Protein AF-A0A367ISA5-F1 (afdb_monomer_lite)

Structure (mmCIF, N/CA/C/O backbone):
data_AF-A0A367ISA5-F1
#
_entry.id   AF-A0A367ISA5-F1
#
loop_
_atom_site.group_PDB
_atom_site.id
_atom_site.type_symbol
_atom_site.label_atom_id
_atom_site.label_alt_id
_atom_site.label_comp_id
_atom_site.label_asym_id
_atom_site.label_entity_id
_atom_site.label_seq_id
_atom_site.pdbx_PDB_ins_code
_atom_site.Cartn_x
_atom_site.Cartn_y
_atom_site.Cartn_z
_atom_site.occupancy
_atom_site.B_iso_or_equiv
_atom_site.auth_seq_id
_atom_site.auth_comp_id
_atom_site.auth_asym_id
_atom_site.auth_atom_id
_atom_site.pdbx_PDB_model_num
ATOM 1 N N . LEU A 1 1 ? -67.725 -18.180 -35.189 1.00 42.34 1 LEU A N 1
ATOM 2 C CA . LEU A 1 1 ? -67.189 -19.073 -34.150 1.00 42.34 1 LEU A CA 1
ATOM 3 C C . LEU A 1 1 ? -65.775 -18.582 -33.888 1.00 42.34 1 LEU A C 1
ATOM 5 O O . LEU A 1 1 ? -64.888 -18.914 -34.661 1.00 42.34 1 LEU A O 1
ATOM 9 N N . GLU A 1 2 ? -65.659 -17.454 -33.183 1.00 36.91 2 GLU A N 1
ATOM 10 C CA . GLU A 1 2 ? -65.575 -17.394 -31.702 1.00 36.91 2 GLU A CA 1
ATOM 11 C C . GLU A 1 2 ? -64.157 -17.846 -31.299 1.00 36.91 2 GLU A C 1
ATOM 13 O O . GLU A 1 2 ? -63.742 -18.933 -31.672 1.00 36.91 2 GLU A O 1
ATOM 18 N N . ASP A 1 3 ? -63.282 -17.026 -30.717 1.00 37.19 3 ASP A N 1
ATOM 19 C CA . ASP A 1 3 ? -63.522 -16.019 -29.686 1.00 37.19 3 ASP A CA 1
ATOM 20 C C . ASP A 1 3 ? -62.533 -14.843 -29.738 1.00 37.19 3 ASP A C 1
ATOM 22 O O . ASP A 1 3 ? -61.348 -14.989 -30.042 1.00 37.19 3 ASP A O 1
ATOM 26 N N . ALA A 1 4 ? -63.051 -13.670 -29.375 1.00 45.16 4 ALA A N 1
ATOM 27 C CA . ALA A 1 4 ? -62.294 -12.511 -28.913 1.00 45.16 4 ALA A CA 1
ATOM 28 C C . ALA A 1 4 ? -62.538 -12.335 -27.386 1.00 45.16 4 ALA A C 1
ATOM 30 O O . ALA A 1 4 ? -63.198 -13.161 -26.765 1.00 45.16 4 ALA A O 1
ATOM 31 N N . PRO A 1 5 ? -62.010 -11.276 -26.758 1.00 48.69 5 PRO A N 1
ATOM 32 C CA . PRO A 1 5 ? -60.935 -11.284 -25.768 1.00 48.69 5 PRO A CA 1
ATOM 33 C C . PRO A 1 5 ? -61.426 -11.279 -24.305 1.00 48.69 5 PRO A C 1
ATOM 35 O O . PRO A 1 5 ? -62.507 -10.773 -24.015 1.00 48.69 5 PRO A O 1
ATOM 38 N N . ILE A 1 6 ? -60.597 -11.726 -23.348 1.00 41.03 6 ILE A N 1
ATOM 39 C CA . ILE A 1 6 ? -60.837 -11.478 -21.911 1.00 41.03 6 ILE A CA 1
ATOM 40 C C . ILE A 1 6 ? -59.537 -11.019 -21.215 1.00 41.03 6 ILE A C 1
ATOM 42 O O . ILE A 1 6 ? -58.508 -11.686 -21.350 1.00 41.03 6 ILE A O 1
ATOM 46 N N . PRO A 1 7 ? -59.568 -9.879 -20.491 1.00 46.41 7 PRO A N 1
ATOM 47 C CA . PRO A 1 7 ? -58.423 -9.263 -19.828 1.00 46.41 7 PRO A CA 1
ATOM 48 C C . PRO A 1 7 ? -58.208 -9.848 -18.425 1.00 46.41 7 PRO A C 1
ATOM 50 O O . PRO A 1 7 ? -59.160 -10.209 -17.736 1.00 46.41 7 PRO A O 1
ATOM 53 N N . VAL A 1 8 ? -56.955 -9.894 -17.972 1.00 44.34 8 VAL A N 1
ATOM 54 C CA . VAL A 1 8 ? -56.607 -10.218 -16.578 1.00 44.34 8 VAL A CA 1
ATOM 55 C C . VAL A 1 8 ? -56.228 -8.946 -15.808 1.00 44.34 8 VAL A C 1
ATOM 57 O O . VAL A 1 8 ? -55.668 -8.026 -16.403 1.00 44.34 8 VAL A O 1
ATOM 60 N N . PRO A 1 9 ? -56.582 -8.852 -14.513 1.00 44.03 9 PRO A N 1
ATOM 61 C CA . PRO A 1 9 ? -56.903 -7.583 -13.870 1.00 44.03 9 PRO A CA 1
ATOM 62 C C . PRO A 1 9 ? -55.696 -6.874 -13.246 1.00 44.03 9 PRO A C 1
ATOM 64 O O . PRO A 1 9 ? -54.820 -7.489 -12.634 1.00 44.03 9 PRO A O 1
ATOM 67 N N . GLU A 1 10 ? -55.726 -5.543 -13.325 1.00 42.44 10 GLU A N 1
ATOM 68 C CA . GLU A 1 10 ? -54.926 -4.634 -12.509 1.00 42.44 10 GLU A CA 1
ATOM 69 C C . GLU A 1 10 ? -55.199 -4.897 -11.024 1.00 42.44 10 GLU A C 1
ATOM 71 O O . GLU A 1 10 ? -56.277 -4.616 -10.500 1.00 42.44 10 GLU A O 1
ATOM 76 N N . THR A 1 11 ? -54.207 -5.441 -10.322 1.00 37.88 11 THR A N 1
ATOM 77 C CA . THR A 1 11 ? -54.257 -5.521 -8.862 1.00 37.88 11 THR A CA 1
ATOM 78 C C . THR A 1 11 ? -53.706 -4.218 -8.300 1.00 37.88 11 THR A C 1
ATOM 80 O O . THR A 1 11 ? -52.502 -4.038 -8.126 1.00 37.88 11 THR A O 1
ATOM 83 N N . ILE A 1 12 ? -54.627 -3.292 -8.048 1.00 40.94 12 ILE A N 1
ATOM 84 C CA . ILE A 1 12 ? -54.420 -2.075 -7.269 1.00 40.94 12 ILE A CA 1
ATOM 85 C C . ILE A 1 12 ? -54.036 -2.500 -5.846 1.00 40.94 12 ILE A C 1
ATOM 87 O O . ILE A 1 12 ? -54.882 -2.935 -5.065 1.00 40.94 12 ILE A O 1
ATOM 91 N N . LEU A 1 13 ? -52.757 -2.376 -5.488 1.00 34.59 13 LEU A N 1
ATOM 92 C CA . LEU A 1 13 ? -52.350 -2.406 -4.086 1.00 34.59 13 LEU A CA 1
ATOM 93 C C . LEU A 1 13 ? -52.713 -1.060 -3.457 1.00 34.59 13 LEU A C 1
ATOM 95 O O . LEU A 1 13 ? -51.992 -0.070 -3.560 1.00 34.59 13 LEU A O 1
ATOM 99 N N . ILE A 1 14 ? -53.884 -1.049 -2.828 1.00 38.38 14 ILE A N 1
ATOM 100 C CA . ILE A 1 14 ? -54.377 0.014 -1.959 1.00 38.38 14 ILE A CA 1
ATOM 101 C C . ILE A 1 14 ? -53.396 0.143 -0.783 1.00 38.38 14 ILE A C 1
ATOM 103 O O . ILE A 1 14 ? -53.315 -0.744 0.067 1.00 38.38 14 ILE A O 1
ATOM 107 N N . LEU A 1 15 ? -52.640 1.244 -0.732 1.00 39.88 15 LEU A N 1
ATOM 108 C CA . LEU A 1 15 ? -51.929 1.651 0.481 1.00 39.88 15 LEU A CA 1
ATOM 109 C C . LEU A 1 15 ? -52.962 1.932 1.587 1.00 39.88 15 LEU A C 1
ATOM 111 O O . LEU A 1 15 ? -53.867 2.739 1.361 1.00 39.88 15 LEU A O 1
ATOM 115 N N . PRO A 1 16 ? -52.826 1.365 2.797 1.00 40.00 16 PRO A N 1
ATOM 116 C CA . PRO A 1 16 ? -53.607 1.826 3.930 1.00 40.00 16 PRO A CA 1
ATOM 117 C C . PRO A 1 16 ? -53.083 3.197 4.375 1.00 40.00 16 PRO A C 1
ATOM 119 O O . PRO A 1 16 ? -51.945 3.347 4.821 1.00 40.00 16 PRO A O 1
ATOM 122 N N . THR A 1 17 ? -53.933 4.211 4.244 1.00 49.97 17 THR A N 1
ATOM 123 C CA . THR A 1 17 ? -53.774 5.525 4.874 1.00 49.97 17 THR A CA 1
ATOM 124 C C . THR A 1 17 ? -53.686 5.371 6.398 1.00 49.97 17 THR A C 1
ATOM 126 O O . THR A 1 17 ? -54.548 4.701 6.973 1.00 49.97 17 THR A O 1
ATOM 129 N N . PRO A 1 18 ? -52.712 5.989 7.088 1.00 45.97 18 PRO A N 1
ATOM 130 C CA . PRO A 1 18 ? -52.682 5.976 8.544 1.00 45.97 18 PRO A CA 1
ATOM 131 C C . PRO A 1 18 ? -53.779 6.890 9.121 1.00 45.97 18 PRO A C 1
ATOM 133 O O . PRO A 1 18 ? -54.028 7.969 8.575 1.00 45.97 18 PRO A O 1
ATOM 136 N N . PRO A 1 19 ? -54.435 6.491 10.226 1.00 42.31 19 PRO A N 1
ATOM 137 C CA . PRO A 1 19 ? -55.486 7.286 10.840 1.00 42.31 19 PRO A CA 1
ATOM 138 C C . PRO A 1 19 ? -54.912 8.550 11.486 1.00 42.31 19 PRO A C 1
ATOM 140 O O . PRO A 1 19 ? -53.980 8.512 12.289 1.00 42.31 19 PRO A O 1
ATOM 143 N N . SER A 1 20 ? -55.529 9.679 11.157 1.00 45.53 20 SER A N 1
ATOM 144 C CA . SER A 1 20 ? -55.471 10.905 11.940 1.00 45.53 20 SER A CA 1
ATOM 145 C C . SER A 1 20 ? -56.207 10.706 13.265 1.00 45.53 20 SER A C 1
ATOM 147 O O . SER A 1 20 ? -57.401 10.416 13.238 1.00 45.53 20 SER A O 1
ATOM 149 N N . LEU A 1 21 ? -55.542 10.942 14.398 1.00 37.97 21 LEU A N 1
ATOM 150 C CA . LEU A 1 21 ? -56.175 11.566 15.563 1.00 37.97 21 LEU A CA 1
ATOM 151 C C . LEU A 1 21 ? -55.119 12.115 16.540 1.00 37.97 21 LEU A C 1
ATOM 153 O O . LEU A 1 21 ? -54.305 11.386 17.102 1.00 37.97 21 LEU A O 1
ATOM 157 N N . SER A 1 22 ? -55.175 13.430 16.739 1.00 39.38 22 SER A N 1
ATOM 158 C CA . SER A 1 22 ? -54.765 14.174 17.938 1.00 39.38 22 SER A CA 1
ATOM 159 C C . SER A 1 22 ? -55.309 13.462 19.198 1.00 39.38 22 SER A C 1
ATOM 161 O O . SER A 1 22 ? -56.390 12.890 19.146 1.00 39.38 22 SER A O 1
ATOM 163 N N . THR A 1 23 ? -54.703 13.449 20.390 1.00 36.94 23 THR A N 1
ATOM 164 C CA . THR A 1 23 ? -54.209 14.570 21.207 1.00 36.94 23 THR A CA 1
ATOM 165 C C . THR A 1 23 ? -53.617 13.989 22.512 1.00 36.94 23 THR A C 1
ATOM 167 O O . THR A 1 23 ? -54.192 13.034 23.016 1.00 36.94 23 THR A O 1
ATOM 170 N N . MET A 1 24 ? -52.585 14.647 23.084 1.00 41.03 24 MET A N 1
ATOM 171 C CA . MET A 1 24 ? -52.165 14.662 24.516 1.00 41.03 24 MET A CA 1
ATOM 172 C C . MET A 1 24 ? -51.756 13.302 25.132 1.00 41.03 24 MET A C 1
ATOM 174 O O . MET A 1 24 ? -52.478 12.330 25.050 1.00 41.03 24 MET A O 1
ATOM 178 N N . THR A 1 25 ? -50.628 13.056 25.795 1.00 40.06 25 THR A N 1
ATOM 179 C CA . THR A 1 25 ? -49.755 13.777 26.741 1.00 40.06 25 THR A CA 1
ATOM 180 C C . THR A 1 25 ? -48.666 12.734 27.051 1.00 40.06 25 THR A C 1
ATOM 182 O O . THR A 1 25 ? -48.982 11.574 27.275 1.00 40.06 25 THR A O 1
ATOM 185 N N . CYS A 1 26 ? -47.370 12.993 26.949 1.00 29.91 26 CYS A N 1
ATOM 186 C CA . CYS A 1 26 ? -46.577 13.552 28.033 1.00 29.91 26 CYS A CA 1
ATOM 187 C C . CYS A 1 26 ? -45.181 13.817 27.474 1.00 29.91 26 CYS A C 1
ATOM 189 O O . CYS A 1 26 ? -44.488 12.922 26.995 1.00 29.91 26 CYS A O 1
ATOM 191 N N . ARG A 1 27 ? -44.767 15.074 27.559 1.00 44.91 27 ARG A N 1
ATOM 192 C CA . ARG A 1 27 ? -43.405 15.525 27.310 1.00 44.91 27 ARG A CA 1
ATOM 193 C C . ARG A 1 27 ? -42.580 15.116 28.536 1.00 44.91 27 ARG A C 1
ATOM 195 O O . ARG A 1 27 ? -42.885 15.639 29.609 1.00 44.91 27 ARG A O 1
ATOM 202 N N . PRO A 1 28 ? -41.538 14.268 28.455 1.00 46.06 28 PRO A N 1
ATOM 203 C CA . PRO A 1 28 ? -40.584 14.180 29.548 1.00 46.06 28 PRO A CA 1
ATOM 204 C C . PRO A 1 28 ? -39.720 15.446 29.505 1.00 46.06 28 PRO A C 1
ATOM 206 O O . PRO A 1 28 ? -38.607 15.469 28.990 1.00 46.06 28 PRO A O 1
ATOM 209 N N . SER A 1 29 ? -40.278 16.541 30.022 1.00 44.91 29 SER A N 1
ATOM 210 C CA . SER A 1 29 ? -39.540 17.757 30.358 1.00 44.91 29 SER A CA 1
ATOM 211 C C . SER A 1 29 ? -39.004 17.605 31.776 1.00 44.91 29 SER A C 1
ATOM 213 O O . SER A 1 29 ? -39.451 18.291 32.682 1.00 44.91 29 SER A O 1
ATOM 215 N N . LEU A 1 30 ? -38.057 16.693 31.972 1.00 47.94 30 LEU A N 1
ATOM 216 C CA . LEU A 1 30 ? -37.131 16.755 33.096 1.00 47.94 30 LEU A CA 1
ATOM 217 C C . LEU A 1 30 ? -35.758 16.412 32.542 1.00 47.94 30 LEU A C 1
ATOM 219 O O . LEU A 1 30 ? -35.394 15.259 32.322 1.00 47.94 30 LEU A O 1
ATOM 223 N N . THR A 1 31 ? -35.013 17.477 32.279 1.00 48.12 31 THR A N 1
ATOM 224 C CA . THR A 1 31 ? -33.579 17.497 32.043 1.00 48.12 31 THR A CA 1
ATOM 225 C C . THR A 1 31 ? -32.861 16.908 33.256 1.00 48.12 31 THR A C 1
ATOM 227 O O . THR A 1 31 ? -32.290 17.634 34.068 1.00 48.12 31 THR A O 1
ATOM 230 N N . SER A 1 32 ? -32.874 15.585 33.397 1.00 45.19 32 SER A N 1
ATOM 231 C CA . SER A 1 32 ? -31.943 14.891 34.275 1.00 45.19 32 SER A CA 1
ATOM 232 C C . SER A 1 32 ? -30.606 14.853 33.549 1.00 45.19 32 SER A C 1
ATOM 234 O O . SER A 1 32 ? -30.262 13.894 32.855 1.00 45.19 32 SER A O 1
ATOM 236 N N . LYS A 1 33 ? -29.845 15.947 33.663 1.00 54.03 33 LYS A N 1
ATOM 237 C CA . LYS A 1 33 ? -28.407 15.919 33.398 1.00 54.03 33 LYS A CA 1
ATOM 238 C C . LYS A 1 33 ? -27.777 15.092 34.516 1.00 54.03 33 LYS A C 1
ATOM 240 O O . LYS A 1 33 ? -27.156 15.636 35.422 1.00 54.03 33 LYS A O 1
ATOM 245 N N . ARG A 1 34 ? -27.978 13.771 34.481 1.00 57.12 34 ARG A N 1
ATOM 246 C CA . ARG A 1 34 ? -27.194 12.843 35.286 1.00 57.12 34 ARG A CA 1
ATOM 247 C C . ARG A 1 34 ? -25.763 13.025 34.805 1.00 57.12 34 ARG A C 1
ATOM 249 O O . ARG A 1 34 ? -25.430 12.631 33.687 1.00 57.12 34 ARG A O 1
ATOM 256 N N . SER A 1 35 ? -24.961 13.718 35.603 1.00 65.69 35 SER A N 1
ATOM 257 C CA . SER A 1 35 ? -23.526 13.859 35.405 1.00 65.69 35 SER A CA 1
ATOM 258 C C . SER A 1 35 ? -22.972 12.445 35.288 1.00 65.69 35 SER A C 1
ATOM 260 O O . SER A 1 35 ? -22.927 11.697 36.264 1.00 65.69 35 SER A O 1
ATOM 262 N N . LYS A 1 36 ? -22.661 12.027 34.054 1.00 66.75 36 LYS A N 1
ATOM 263 C CA . LYS A 1 36 ? -21.990 10.750 33.822 1.00 66.75 36 LYS A CA 1
ATOM 264 C C . LYS A 1 36 ? -20.721 10.781 34.666 1.00 66.75 36 LYS A C 1
ATOM 266 O O . LYS A 1 36 ? -20.001 11.780 34.645 1.00 66.75 36 LYS A O 1
ATOM 271 N N . SER A 1 37 ? -20.484 9.722 35.435 1.00 77.69 37 SER A N 1
ATOM 272 C CA . SER A 1 37 ? -19.233 9.588 36.174 1.00 77.69 37 SER A CA 1
ATOM 273 C C . SER A 1 37 ? -18.068 9.712 35.190 1.00 77.69 37 SER A C 1
ATOM 275 O O . SER A 1 37 ? -18.193 9.313 34.030 1.00 77.69 37 SER A O 1
ATOM 277 N N . ALA A 1 38 ? -16.937 10.262 35.639 1.00 76.19 38 ALA A N 1
ATOM 278 C CA . ALA A 1 38 ? -15.743 10.385 34.799 1.00 76.19 38 ALA A CA 1
ATOM 279 C C . ALA A 1 38 ? -15.380 9.039 34.136 1.00 76.19 38 ALA A C 1
ATOM 281 O O . ALA A 1 38 ? -15.084 8.994 32.947 1.00 76.19 38 ALA A O 1
ATOM 282 N N . SER A 1 39 ? -15.561 7.936 34.873 1.00 80.56 39 SER A N 1
ATOM 283 C CA . SER A 1 39 ? -15.443 6.561 34.375 1.00 80.56 39 SER A CA 1
ATOM 284 C C . SER A 1 39 ? -16.364 6.256 33.181 1.00 80.56 39 SER A C 1
ATOM 286 O O . SER A 1 39 ? -15.881 5.763 32.169 1.00 80.56 39 SER A O 1
ATOM 288 N N . ALA A 1 40 ? -17.657 6.602 33.234 1.00 84.44 40 ALA A N 1
ATOM 289 C CA . ALA A 1 40 ? -18.600 6.331 32.143 1.00 84.44 40 ALA A CA 1
ATOM 290 C C . ALA A 1 40 ? -18.342 7.182 30.883 1.00 84.44 40 ALA A C 1
ATOM 292 O O . ALA A 1 40 ? -18.675 6.769 29.771 1.00 84.44 40 ALA A O 1
ATOM 293 N N . ILE A 1 41 ? -17.767 8.379 31.042 1.00 85.06 41 ILE A N 1
ATOM 294 C CA . ILE A 1 41 ? -17.336 9.214 29.910 1.00 85.06 41 ILE A CA 1
ATOM 295 C C . ILE A 1 41 ? -16.127 8.575 29.218 1.00 85.06 41 ILE A C 1
ATOM 297 O O . ILE A 1 41 ? -16.083 8.541 27.988 1.00 85.06 41 ILE A O 1
ATOM 301 N N . GLU A 1 42 ? -15.182 8.045 29.993 1.00 87.75 42 GLU A N 1
ATOM 302 C CA . GLU A 1 42 ? -13.978 7.392 29.477 1.00 87.75 42 GLU A CA 1
ATOM 303 C C . GLU A 1 42 ? -14.315 6.117 28.692 1.00 87.75 42 GLU A C 1
ATOM 305 O O . GLU A 1 42 ? -13.866 5.945 27.559 1.00 87.75 42 GLU A O 1
ATOM 310 N N . THR A 1 43 ? -15.208 5.273 29.223 1.00 90.19 43 THR A N 1
ATOM 311 C CA . THR A 1 43 ? -15.659 4.053 28.529 1.00 90.19 43 THR A CA 1
ATOM 312 C C . THR A 1 43 ? -16.320 4.369 27.184 1.00 90.19 43 THR A C 1
ATOM 314 O O . THR A 1 43 ? -16.012 3.729 26.181 1.00 90.19 43 THR A O 1
ATOM 317 N N . TYR A 1 44 ? -17.169 5.401 27.130 1.00 89.25 44 TYR A N 1
ATOM 318 C CA . TYR A 1 44 ? -17.821 5.836 25.889 1.00 89.25 44 TYR A CA 1
ATOM 319 C C . TYR A 1 44 ? -16.821 6.338 24.836 1.00 89.25 44 TYR A C 1
ATOM 321 O O . TYR A 1 44 ? -16.983 6.070 23.644 1.00 89.25 44 TYR A O 1
ATOM 329 N N . LYS A 1 45 ? -15.770 7.060 25.249 1.00 92.44 45 LYS A N 1
ATOM 330 C CA . LYS A 1 45 ? -14.708 7.495 24.327 1.00 92.44 45 LYS A CA 1
ATOM 331 C C . LYS A 1 45 ? -13.958 6.298 23.739 1.00 92.44 45 LYS A C 1
ATOM 333 O O . LYS A 1 45 ? -13.761 6.263 22.525 1.00 92.44 45 LYS A O 1
ATOM 338 N N . MET A 1 46 ? -13.597 5.326 24.579 1.00 91.94 46 MET A N 1
ATOM 339 C CA . MET A 1 46 ? -12.900 4.104 24.161 1.00 91.94 46 MET A CA 1
ATOM 340 C C . MET A 1 46 ? -13.741 3.271 23.189 1.00 91.94 46 MET A C 1
ATOM 342 O O . MET A 1 46 ? -13.246 2.830 22.153 1.00 91.94 46 MET A O 1
ATOM 346 N N . GLU A 1 47 ? -15.032 3.094 23.475 1.00 93.12 47 GLU A N 1
ATOM 347 C CA . GLU A 1 47 ? -15.948 2.356 22.600 1.00 93.12 47 GLU A CA 1
ATOM 348 C C . GLU A 1 47 ? -16.104 3.038 21.235 1.00 93.12 47 GLU A C 1
ATOM 350 O O . GLU A 1 47 ? -15.975 2.392 20.192 1.00 93.12 47 GLU A O 1
ATOM 355 N N . ARG A 1 48 ? -16.250 4.368 21.231 1.00 93.12 48 ARG A N 1
ATOM 356 C CA . ARG A 1 48 ? -16.293 5.167 20.002 1.00 93.12 48 ARG A CA 1
ATOM 357 C C . ARG A 1 48 ? -14.986 5.082 19.202 1.00 93.12 48 ARG A C 1
ATOM 359 O O . ARG A 1 48 ? -15.022 5.100 17.972 1.00 93.12 48 ARG A O 1
ATOM 366 N N . GLN A 1 49 ? -13.829 5.018 19.864 1.00 91.81 49 GLN A N 1
ATOM 367 C CA . GLN A 1 49 ? -12.543 4.830 19.188 1.00 91.81 49 GLN A CA 1
ATOM 368 C C . GLN A 1 49 ? -12.456 3.445 18.536 1.00 91.81 49 GLN A C 1
ATOM 370 O O . GLN A 1 49 ? -12.126 3.349 17.355 1.00 91.81 49 GLN A O 1
ATOM 375 N N . LYS A 1 50 ? -12.854 2.395 19.256 1.00 93.50 50 LYS A N 1
ATOM 376 C CA . LYS A 1 50 ? -12.879 1.020 18.742 1.00 93.50 50 LYS A CA 1
ATOM 377 C C . LYS A 1 50 ? -13.814 0.863 17.538 1.00 93.50 50 LYS A C 1
ATOM 379 O O . LYS A 1 50 ? -13.506 0.142 16.591 1.00 93.50 50 LYS A O 1
ATOM 384 N N . GLU A 1 51 ? -14.955 1.546 17.548 1.00 93.12 51 GLU A N 1
ATOM 385 C CA . GLU A 1 51 ? -15.883 1.574 16.414 1.00 93.12 51 GLU A CA 1
ATOM 386 C C . GLU A 1 51 ? -15.289 2.281 15.184 1.00 93.12 51 GLU A C 1
ATOM 388 O O . GLU A 1 51 ? -15.407 1.785 14.059 1.00 93.12 51 GLU A O 1
ATOM 393 N N . ARG A 1 52 ? -14.577 3.396 15.388 1.00 90.00 52 ARG A N 1
ATOM 394 C CA . ARG A 1 52 ? -13.841 4.079 14.312 1.00 90.00 52 ARG A CA 1
ATOM 395 C C . ARG A 1 52 ? -12.761 3.186 13.711 1.00 90.00 52 ARG A C 1
ATOM 397 O O . ARG A 1 52 ? -12.669 3.102 12.491 1.00 90.00 52 ARG A O 1
ATOM 404 N N . GLU A 1 53 ? -11.982 2.503 14.545 1.00 89.94 53 GLU A N 1
ATOM 405 C CA . GLU A 1 53 ? -10.944 1.569 14.094 1.00 89.94 53 GLU A CA 1
ATOM 406 C C . GLU A 1 53 ? -11.540 0.427 13.264 1.00 89.94 53 GLU A C 1
ATOM 408 O O . GLU A 1 53 ? -11.072 0.171 12.156 1.00 89.94 53 GLU A O 1
ATOM 413 N N . ARG A 1 54 ? -12.632 -0.196 13.728 1.00 91.12 54 ARG A N 1
ATOM 414 C CA . ARG A 1 54 ? -13.342 -1.229 12.952 1.00 91.12 54 ARG A CA 1
ATOM 415 C C . ARG A 1 54 ? -13.823 -0.715 11.602 1.00 91.12 54 ARG A C 1
ATOM 417 O O . ARG A 1 54 ? -13.727 -1.432 10.616 1.00 91.12 54 ARG A O 1
ATOM 424 N N . THR A 1 55 ? -14.323 0.515 11.557 1.00 90.25 55 THR A N 1
ATOM 425 C CA . THR A 1 55 ? -14.796 1.133 10.312 1.00 90.25 55 THR A CA 1
ATOM 426 C C . THR A 1 55 ? -13.639 1.393 9.341 1.00 90.25 55 THR A C 1
ATOM 428 O O . THR A 1 55 ? -13.783 1.143 8.149 1.00 90.25 55 THR A O 1
ATOM 431 N N . LEU A 1 56 ? -12.484 1.853 9.837 1.00 89.19 56 LEU A N 1
ATOM 432 C CA . LEU A 1 56 ? -11.285 2.127 9.032 1.00 89.19 56 LEU A CA 1
ATOM 433 C C . LEU A 1 56 ? -10.655 0.858 8.449 1.00 89.19 56 LEU A C 1
ATOM 435 O O . LEU A 1 56 ? -10.233 0.862 7.295 1.00 89.19 56 LEU A O 1
ATOM 439 N N . TYR A 1 57 ? -10.592 -0.212 9.242 1.00 91.25 57 TYR A N 1
ATOM 440 C CA . TYR A 1 57 ? -10.055 -1.510 8.822 1.00 91.25 57 TYR A CA 1
ATOM 441 C C . TYR A 1 57 ? -11.114 -2.430 8.204 1.00 91.25 57 TYR A C 1
ATOM 443 O O . TYR A 1 57 ? -10.815 -3.573 7.854 1.00 91.25 57 TYR A O 1
ATOM 451 N N . ASN A 1 58 ? -12.349 -1.952 8.035 1.00 91.00 58 ASN A N 1
ATOM 452 C CA . ASN A 1 58 ? -13.355 -2.685 7.286 1.00 91.00 58 ASN A CA 1
ATOM 453 C C . ASN A 1 58 ? -12.872 -2.841 5.838 1.00 91.00 58 ASN A C 1
ATOM 455 O O . ASN A 1 58 ? -12.569 -1.849 5.175 1.00 91.00 58 ASN A O 1
ATOM 459 N N . ASN A 1 59 ? -12.800 -4.079 5.348 1.00 90.62 59 ASN A N 1
ATOM 460 C CA . ASN A 1 59 ? -12.187 -4.417 4.058 1.00 90.62 59 ASN A CA 1
ATOM 461 C C . ASN A 1 59 ? -10.702 -4.026 3.948 1.00 90.62 59 ASN A C 1
ATOM 463 O O . ASN A 1 59 ? -10.252 -3.606 2.880 1.00 90.62 59 ASN A O 1
ATOM 467 N N . ALA A 1 60 ? -9.943 -4.141 5.041 1.00 94.00 60 ALA A N 1
ATOM 468 C CA . ALA A 1 60 ? -8.494 -3.991 4.998 1.00 94.00 60 ALA A CA 1
ATOM 469 C C . ALA A 1 60 ? -7.869 -4.916 3.940 1.00 94.00 60 ALA A C 1
ATOM 471 O O . ALA A 1 60 ? -8.297 -6.057 3.753 1.00 94.00 60 ALA A O 1
ATOM 472 N N . VAL A 1 61 ? -6.843 -4.408 3.266 1.00 95.25 61 VAL A N 1
ATOM 473 C CA . VAL A 1 61 ? -6.110 -5.113 2.211 1.00 95.25 61 VAL A CA 1
ATOM 474 C C . VAL A 1 61 ? -4.686 -5.387 2.667 1.00 95.25 61 VAL A C 1
ATOM 476 O O . VAL A 1 61 ? -4.098 -4.605 3.418 1.00 95.25 61 VAL A O 1
ATOM 479 N N . GLU A 1 62 ? -4.124 -6.501 2.217 1.00 96.69 62 GLU A N 1
ATOM 480 C CA . GLU A 1 62 ? -2.740 -6.863 2.508 1.00 96.69 62 GLU A CA 1
ATOM 481 C C . GLU A 1 62 ? -1.776 -6.259 1.483 1.00 96.69 62 GLU A C 1
ATOM 483 O O . GLU A 1 62 ? -2.064 -6.182 0.287 1.00 96.69 62 GLU A O 1
ATOM 488 N N . CYS A 1 63 ? -0.606 -5.826 1.949 1.00 97.31 63 CYS A N 1
ATOM 489 C CA . CYS A 1 63 ? 0.508 -5.505 1.064 1.00 97.31 63 CYS A CA 1
ATOM 490 C C . CYS A 1 63 ? 1.260 -6.807 0.724 1.00 97.31 63 CYS A C 1
ATOM 492 O O . CYS A 1 63 ? 1.814 -7.419 1.633 1.00 97.31 63 CYS A O 1
ATOM 494 N N . PRO A 1 64 ? 1.384 -7.213 -0.550 1.00 96.81 64 PRO A N 1
ATOM 495 C CA . PRO A 1 64 ? 2.035 -8.464 -0.947 1.00 96.81 64 PRO A CA 1
ATOM 496 C C . PRO A 1 64 ? 3.559 -8.469 -0.738 1.00 96.81 64 PRO A C 1
ATOM 498 O O . PRO A 1 64 ? 4.195 -9.497 -0.933 1.00 96.81 64 PRO A O 1
ATOM 501 N N . ILE A 1 65 ? 4.161 -7.327 -0.382 1.00 95.75 65 ILE A N 1
ATOM 502 C CA . ILE A 1 65 ? 5.601 -7.225 -0.105 1.00 95.75 65 ILE A CA 1
ATOM 503 C C . ILE A 1 65 ? 5.895 -7.457 1.382 1.00 95.75 65 ILE A C 1
ATOM 505 O O . ILE A 1 65 ? 6.811 -8.205 1.707 1.00 95.75 65 ILE A O 1
ATOM 509 N N . CYS A 1 66 ? 5.145 -6.820 2.289 1.00 97.50 66 CYS A N 1
ATOM 510 C CA . CYS A 1 66 ? 5.381 -6.919 3.738 1.00 97.50 66 CYS A CA 1
ATOM 511 C C . CYS A 1 66 ? 4.342 -7.753 4.500 1.00 97.50 66 CYS A C 1
ATOM 513 O O . CYS A 1 66 ? 4.499 -7.952 5.700 1.00 97.50 66 CYS A O 1
ATOM 515 N N . PHE A 1 67 ? 3.288 -8.220 3.828 1.00 97.25 67 PHE A N 1
ATOM 516 C CA . PHE A 1 67 ? 2.204 -9.047 4.375 1.00 97.25 67 PHE A CA 1
ATOM 517 C C . PHE A 1 67 ? 1.428 -8.421 5.551 1.00 97.25 67 PHE A C 1
ATOM 519 O O . PHE A 1 67 ? 0.746 -9.118 6.297 1.00 97.25 67 PHE A O 1
ATOM 526 N N . LEU A 1 68 ? 1.510 -7.096 5.722 1.00 96.50 68 LEU A N 1
ATOM 527 C CA . LEU A 1 68 ? 0.739 -6.354 6.722 1.00 96.50 68 LEU A CA 1
ATOM 528 C C . LEU A 1 68 ? -0.595 -5.860 6.146 1.00 96.50 68 LEU A C 1
ATOM 530 O O . LEU A 1 68 ? -0.681 -5.503 4.967 1.00 96.50 68 LEU A O 1
ATOM 534 N N . TYR A 1 69 ? -1.617 -5.802 7.007 1.00 96.44 69 TYR A N 1
ATOM 535 C CA . TYR A 1 69 ? -2.944 -5.276 6.685 1.00 96.44 69 TYR A CA 1
ATOM 536 C C . TYR A 1 69 ? -2.993 -3.759 6.830 1.00 96.44 69 TYR A C 1
ATOM 538 O O . TYR A 1 69 ? -2.631 -3.204 7.870 1.00 96.44 69 TYR A O 1
ATOM 546 N N . TYR A 1 70 ? -3.520 -3.098 5.807 1.00 96.06 70 TYR A N 1
ATOM 547 C CA . TYR A 1 70 ? -3.727 -1.657 5.778 1.00 96.06 70 TYR A CA 1
ATOM 548 C C . TYR A 1 70 ? -5.182 -1.329 5.417 1.00 96.06 70 TYR A C 1
ATOM 550 O O . TYR A 1 70 ? -5.859 -2.137 4.775 1.00 96.06 70 TYR A O 1
ATOM 558 N N . PRO A 1 71 ? -5.681 -0.138 5.795 1.00 94.12 71 PRO A N 1
ATOM 559 C CA . PRO A 1 71 ? -6.985 0.349 5.353 1.00 94.12 71 PRO A CA 1
ATOM 560 C C . PRO A 1 71 ? -7.152 0.301 3.818 1.00 94.12 71 PRO A C 1
ATOM 562 O O . PRO A 1 71 ? -6.164 0.419 3.091 1.00 94.12 71 PRO A O 1
ATOM 565 N N . PRO A 1 72 ? -8.391 0.186 3.305 1.00 89.75 72 PRO A N 1
ATOM 566 C CA . PRO A 1 72 ? -8.676 -0.080 1.886 1.00 89.75 72 PRO A CA 1
ATOM 567 C C . PRO A 1 72 ? -8.145 0.987 0.910 1.00 89.75 72 PRO A C 1
ATOM 569 O O . PRO A 1 72 ? -7.828 0.683 -0.243 1.00 89.75 72 PRO A O 1
ATOM 572 N N . HIS A 1 73 ? -8.021 2.236 1.365 1.00 91.62 73 HIS A N 1
ATOM 573 C CA . HIS A 1 73 ? -7.488 3.357 0.586 1.00 91.62 73 HIS A CA 1
ATOM 574 C C . HIS A 1 73 ? -5.962 3.423 0.702 1.00 91.62 73 HIS A C 1
ATOM 576 O O . HIS A 1 73 ? -5.409 4.356 1.287 1.00 91.62 73 HIS A O 1
ATOM 582 N N . ILE A 1 74 ? -5.294 2.392 0.188 1.00 94.88 74 ILE A N 1
ATOM 583 C CA . ILE A 1 74 ? -3.835 2.310 0.060 1.00 94.88 74 ILE A CA 1
ATOM 584 C C . ILE A 1 74 ? -3.411 2.669 -1.377 1.00 94.88 74 ILE A C 1
ATOM 586 O O . ILE A 1 74 ? -4.243 2.917 -2.248 1.00 94.88 74 ILE A O 1
ATOM 590 N N . ASN A 1 75 ? -2.109 2.727 -1.645 1.00 96.25 75 ASN A N 1
ATOM 591 C CA . ASN A 1 75 ? -1.593 2.948 -2.990 1.00 96.25 75 ASN A CA 1
ATOM 592 C C . ASN A 1 75 ? -1.713 1.682 -3.840 1.00 96.25 75 ASN A C 1
ATOM 594 O O . ASN A 1 75 ? -1.490 0.576 -3.347 1.00 96.25 75 ASN A O 1
ATOM 598 N N . TYR A 1 76 ? -1.963 1.853 -5.135 1.00 95.69 76 TYR A N 1
ATOM 599 C CA . TYR A 1 76 ? -2.036 0.754 -6.095 1.00 95.69 76 TYR A CA 1
ATOM 600 C C . TYR A 1 76 ? -1.010 0.930 -7.210 1.00 95.69 76 TYR A C 1
ATOM 602 O O . TYR A 1 76 ? -0.766 2.037 -7.687 1.00 95.69 76 TYR A O 1
ATOM 610 N N . SER A 1 77 ? -0.411 -0.174 -7.647 1.00 95.75 77 SER A N 1
ATOM 611 C CA . SER A 1 77 ? 0.543 -0.199 -8.761 1.00 95.75 77 SER A CA 1
ATOM 612 C C . SER A 1 77 ? -0.133 0.198 -10.071 1.00 95.75 77 SER A C 1
ATOM 614 O O . SER A 1 77 ? -1.128 -0.420 -10.453 1.00 95.75 77 SER A O 1
ATOM 616 N N . ARG A 1 78 ? 0.451 1.135 -10.827 1.00 94.56 78 ARG A N 1
ATOM 617 C CA . ARG A 1 78 ? -0.153 1.661 -12.070 1.00 94.56 78 ARG A CA 1
ATOM 618 C C . ARG A 1 78 ? -0.421 0.604 -13.153 1.00 94.56 78 ARG A C 1
ATOM 620 O O . ARG A 1 78 ? -1.247 0.814 -14.029 1.00 94.56 78 ARG A O 1
ATOM 627 N N . CYS A 1 79 ? 0.343 -0.489 -13.149 1.00 93.75 79 CYS A N 1
ATOM 628 C CA . CYS A 1 79 ? 0.416 -1.458 -14.246 1.00 93.75 79 CYS A CA 1
ATOM 629 C C . CYS A 1 79 ? -0.377 -2.747 -13.992 1.00 93.75 79 CYS A C 1
ATOM 631 O O . CYS A 1 79 ? -0.852 -3.361 -14.934 1.00 93.75 79 CYS A O 1
ATOM 633 N N . CYS A 1 80 ? -0.535 -3.174 -12.741 1.00 93.56 80 CYS A N 1
ATOM 634 C CA . CYS A 1 80 ? -1.258 -4.405 -12.393 1.00 93.56 80 CYS A CA 1
ATOM 635 C C . CYS A 1 80 ? -2.330 -4.195 -11.310 1.00 93.56 80 CYS A C 1
ATOM 637 O O . CYS A 1 80 ? -3.085 -5.119 -10.991 1.00 93.56 80 CYS A O 1
ATOM 639 N N . GLY A 1 81 ? -2.415 -2.987 -10.741 1.00 93.06 81 GLY A N 1
ATOM 640 C CA . GLY A 1 81 ? -3.358 -2.663 -9.675 1.00 93.06 81 GLY A CA 1
ATOM 641 C C . GLY A 1 81 ? -3.111 -3.456 -8.392 1.00 93.06 81 GLY A C 1
ATOM 642 O O . GLY A 1 81 ? -4.064 -3.755 -7.682 1.00 93.06 81 GLY A O 1
ATOM 643 N N . GLN A 1 82 ? -1.865 -3.857 -8.122 1.00 95.00 82 GLN A N 1
ATOM 644 C CA . GLN A 1 82 ? -1.503 -4.523 -6.870 1.00 95.00 82 GLN A CA 1
ATOM 645 C C . GLN A 1 82 ? -1.368 -3.488 -5.743 1.00 95.00 82 GLN A C 1
ATOM 647 O O . GLN A 1 82 ? -0.718 -2.457 -5.978 1.00 95.00 82 GLN A O 1
ATOM 652 N N . PRO A 1 83 ? -1.965 -3.724 -4.559 1.00 96.38 83 PRO A N 1
ATOM 653 C CA . PRO A 1 83 ? -1.846 -2.825 -3.416 1.00 96.38 83 PRO A CA 1
ATOM 654 C C . PRO A 1 83 ? -0.400 -2.795 -2.911 1.00 96.38 83 PRO A C 1
ATOM 656 O O . PRO A 1 83 ? 0.296 -3.805 -2.943 1.00 96.38 83 PRO A O 1
ATOM 659 N N . ILE A 1 84 ? 0.075 -1.641 -2.449 1.00 97.19 84 ILE A N 1
ATOM 660 C CA . ILE A 1 84 ? 1.418 -1.494 -1.880 1.00 97.19 84 ILE A CA 1
ATOM 661 C C . ILE A 1 84 ? 1.426 -0.413 -0.797 1.00 97.19 84 ILE A C 1
ATOM 663 O O . ILE A 1 84 ? 0.884 0.681 -0.974 1.00 97.19 84 ILE A O 1
ATOM 667 N N . CYS A 1 85 ? 2.050 -0.700 0.346 1.00 97.19 85 CYS A N 1
ATOM 668 C CA . CYS A 1 85 ? 2.203 0.300 1.398 1.00 97.19 85 CYS A CA 1
ATOM 669 C C . CYS A 1 85 ? 3.263 1.350 1.030 1.00 97.19 85 CYS A C 1
ATOM 671 O O . CYS A 1 85 ? 4.099 1.157 0.145 1.00 97.19 85 CYS A O 1
ATOM 673 N N . THR A 1 86 ? 3.224 2.494 1.710 1.00 96.00 86 THR A N 1
ATOM 674 C CA . THR A 1 86 ? 4.150 3.606 1.454 1.00 96.00 86 THR A CA 1
ATOM 675 C C . THR A 1 86 ? 5.602 3.228 1.736 1.00 96.00 86 THR A C 1
ATOM 677 O O . THR A 1 86 ? 6.486 3.627 0.986 1.00 96.00 86 THR A O 1
ATOM 680 N N . GLU A 1 87 ? 5.852 2.425 2.770 1.00 96.19 87 GLU A N 1
ATOM 681 C CA . GLU A 1 87 ? 7.197 1.971 3.125 1.00 96.19 87 GLU A CA 1
ATOM 682 C C . GLU A 1 87 ? 7.813 1.111 2.018 1.00 96.19 87 GLU A C 1
ATOM 684 O O . GLU A 1 87 ? 8.881 1.445 1.503 1.00 96.19 87 GLU A O 1
ATOM 689 N N . CYS A 1 88 ? 7.111 0.055 1.597 1.00 96.94 88 CYS A N 1
ATOM 690 C CA . CYS A 1 88 ? 7.585 -0.809 0.522 1.00 96.94 88 CYS A CA 1
ATOM 691 C C . CYS A 1 88 ? 7.765 -0.031 -0.786 1.00 96.94 88 CYS A C 1
ATOM 693 O O . CYS A 1 88 ? 8.724 -0.275 -1.511 1.00 96.94 88 CYS A O 1
ATOM 695 N N . PHE A 1 89 ? 6.898 0.945 -1.078 1.00 96.50 89 PHE A N 1
ATOM 696 C CA . PHE A 1 89 ? 7.054 1.788 -2.262 1.00 96.50 89 PHE A CA 1
ATOM 697 C C . PHE A 1 89 ? 8.341 2.631 -2.231 1.00 96.50 89 PHE A C 1
ATOM 699 O O . PHE A 1 89 ? 9.072 2.660 -3.217 1.00 96.50 89 PHE A O 1
ATOM 706 N N . ILE A 1 90 ? 8.658 3.272 -1.101 1.00 93.88 90 ILE A N 1
ATOM 707 C CA . ILE A 1 90 ? 9.856 4.126 -0.947 1.00 93.88 90 ILE A CA 1
ATOM 708 C C . ILE A 1 90 ? 11.167 3.313 -0.992 1.00 93.88 90 ILE A C 1
ATOM 710 O O . ILE A 1 90 ? 12.248 3.858 -1.265 1.00 93.88 90 ILE A O 1
ATOM 714 N N . GLN A 1 91 ? 11.089 2.014 -0.699 1.00 92.44 91 GLN A N 1
ATOM 715 C CA . GLN A 1 91 ? 12.221 1.090 -0.756 1.00 92.44 91 GLN A CA 1
ATOM 716 C C . GLN A 1 91 ? 12.531 0.600 -2.178 1.00 92.44 91 GLN A C 1
ATOM 718 O O . GLN A 1 91 ? 13.662 0.183 -2.427 1.00 92.44 91 GLN A O 1
ATOM 723 N N . ILE A 1 92 ? 11.585 0.692 -3.119 1.00 91.12 92 ILE A N 1
ATOM 724 C CA . ILE A 1 92 ? 11.820 0.307 -4.515 1.00 91.12 92 ILE A CA 1
ATOM 725 C C . ILE A 1 92 ? 12.771 1.316 -5.166 1.00 91.12 92 ILE A C 1
ATOM 727 O O . ILE A 1 92 ? 12.539 2.526 -5.145 1.00 91.12 92 ILE A O 1
ATOM 731 N N . HIS A 1 93 ? 13.863 0.808 -5.735 1.00 85.62 93 HIS A N 1
ATOM 732 C CA . HIS A 1 93 ? 14.925 1.605 -6.340 1.00 85.62 93 HIS A CA 1
ATOM 733 C C . HIS A 1 93 ? 15.373 1.019 -7.683 1.00 85.62 93 HIS A C 1
ATOM 735 O O . HIS A 1 93 ? 15.167 -0.165 -7.962 1.00 85.62 93 HIS A O 1
ATOM 741 N N . ARG A 1 94 ? 16.067 1.836 -8.485 1.00 87.50 94 ARG A N 1
ATOM 742 C CA . ARG A 1 94 ? 16.702 1.371 -9.724 1.00 87.50 94 ARG A CA 1
ATOM 743 C C . ARG A 1 94 ? 17.764 0.315 -9.417 1.00 87.50 94 ARG A C 1
ATOM 745 O O . ARG A 1 94 ? 18.418 0.419 -8.375 1.00 87.50 94 ARG A O 1
ATOM 752 N N . PRO A 1 95 ? 17.972 -0.685 -10.284 1.00 81.00 95 PRO A N 1
ATOM 753 C CA . PRO A 1 95 ? 19.064 -1.635 -10.112 1.00 81.00 95 PRO A CA 1
ATOM 754 C C . PRO A 1 95 ? 20.416 -0.914 -10.010 1.00 81.00 95 PRO A C 1
ATOM 756 O O . PRO A 1 95 ? 20.694 0.009 -10.773 1.00 81.00 95 PRO A O 1
ATOM 759 N N . ILE A 1 96 ? 21.271 -1.349 -9.078 1.00 80.50 96 ILE A N 1
ATOM 760 C CA . ILE A 1 96 ? 22.589 -0.726 -8.836 1.00 80.50 96 ILE A CA 1
ATOM 761 C C . ILE A 1 96 ? 23.498 -0.865 -10.065 1.00 80.50 96 ILE A C 1
ATOM 763 O O . ILE A 1 96 ? 24.286 0.026 -10.364 1.00 80.50 96 ILE A O 1
ATOM 767 N N . GLU A 1 97 ? 23.369 -1.976 -10.789 1.00 81.31 97 GLU A N 1
ATOM 768 C CA . GLU A 1 97 ? 24.184 -2.293 -11.965 1.00 81.31 97 GLU A CA 1
ATOM 769 C C . GLU A 1 97 ? 23.837 -1.423 -13.180 1.00 81.31 97 GLU A C 1
ATOM 771 O O . GLU A 1 97 ? 24.691 -1.164 -14.024 1.00 81.31 97 GLU A O 1
ATOM 776 N N . THR A 1 98 ? 22.591 -0.949 -13.271 1.00 80.81 98 THR A N 1
ATOM 777 C CA . THR A 1 98 ? 22.073 -0.189 -14.418 1.00 80.81 98 THR A CA 1
ATOM 778 C C . THR A 1 98 ? 21.270 1.033 -13.951 1.00 80.81 98 THR A C 1
ATOM 780 O O . THR A 1 98 ? 20.059 1.108 -14.158 1.00 80.81 98 THR A O 1
ATOM 783 N N . PRO A 1 99 ? 21.927 2.052 -13.359 1.00 80.81 99 PRO A N 1
ATOM 784 C CA . PRO A 1 99 ? 21.245 3.222 -12.791 1.00 80.81 99 PRO A CA 1
ATOM 785 C C . PRO A 1 99 ? 20.522 4.085 -13.841 1.00 80.81 99 PRO A C 1
ATOM 787 O O . PRO A 1 99 ? 19.662 4.899 -13.498 1.00 80.81 99 PRO A O 1
ATOM 790 N N . SER A 1 100 ? 20.853 3.914 -15.124 1.00 81.81 100 SER A N 1
ATOM 791 C CA . SER A 1 100 ? 20.181 4.569 -16.251 1.00 81.81 100 SER A CA 1
ATOM 792 C C . SER A 1 100 ? 18.819 3.954 -16.588 1.00 81.81 100 SER A C 1
ATOM 794 O O . SER A 1 100 ? 18.018 4.608 -17.251 1.00 81.81 100 SER A O 1
ATOM 796 N N . VAL A 1 101 ? 18.546 2.721 -16.149 1.00 84.75 101 VAL A N 1
ATOM 797 C CA . VAL A 1 101 ? 17.289 2.017 -16.427 1.00 84.75 101 VAL A CA 1
ATOM 798 C C . VAL A 1 101 ? 16.283 2.328 -15.312 1.00 84.75 101 VAL A C 1
ATOM 800 O O . VAL A 1 101 ? 16.633 2.234 -14.131 1.00 84.75 101 VAL A O 1
ATOM 803 N N . PRO A 1 102 ? 15.038 2.714 -15.644 1.00 87.31 102 PRO A N 1
ATOM 804 C CA . PRO A 1 102 ? 14.022 3.007 -14.642 1.00 87.31 102 PRO A CA 1
ATOM 805 C C . PRO A 1 102 ? 13.648 1.756 -13.842 1.00 87.31 102 PRO A C 1
ATOM 807 O O . PRO A 1 102 ? 13.724 0.627 -14.329 1.00 87.31 102 PRO A O 1
ATOM 810 N N . SER A 1 103 ? 13.191 1.962 -12.608 1.00 91.19 103 SER A N 1
ATOM 811 C CA . SER A 1 103 ? 12.764 0.867 -11.729 1.00 91.19 103 SER A CA 1
ATOM 812 C C . SER A 1 103 ? 11.620 0.067 -12.370 1.00 91.19 103 SER A C 1
ATOM 814 O O . SER A 1 103 ? 10.661 0.658 -12.873 1.00 91.19 103 SER A O 1
ATOM 816 N N . SER A 1 104 ? 11.692 -1.264 -12.344 1.00 93.38 104 SER A N 1
ATOM 817 C CA . SER A 1 104 ? 10.641 -2.152 -12.856 1.00 93.38 104 SER A CA 1
ATOM 818 C C . SER A 1 104 ? 9.670 -2.589 -11.752 1.00 93.38 104 SER A C 1
ATOM 820 O O . SER A 1 104 ? 9.973 -2.533 -10.560 1.00 93.38 104 SER A O 1
ATOM 822 N N . CYS A 1 105 ? 8.458 -2.986 -12.142 1.00 94.31 105 CYS A N 1
ATOM 823 C CA . CYS A 1 105 ? 7.427 -3.425 -11.208 1.00 94.31 105 CYS A CA 1
ATOM 824 C C . CYS A 1 105 ? 7.799 -4.775 -10.567 1.00 94.31 105 CYS A C 1
ATOM 826 O O . CYS A 1 105 ? 8.030 -5.732 -11.309 1.00 94.31 105 CYS A O 1
ATOM 828 N N . PRO A 1 106 ? 7.751 -4.914 -9.228 1.00 94.06 106 PRO A N 1
ATOM 829 C CA . PRO A 1 106 ? 8.064 -6.179 -8.555 1.00 94.06 106 PRO A CA 1
ATOM 830 C C . PRO A 1 106 ? 7.020 -7.283 -8.794 1.00 94.06 106 PRO A C 1
ATOM 832 O O . PRO A 1 106 ? 7.273 -8.439 -8.481 1.00 94.06 106 PRO A O 1
ATOM 835 N N . PHE A 1 107 ? 5.849 -6.940 -9.339 1.00 94.88 107 PHE A N 1
ATOM 836 C CA . PHE A 1 107 ? 4.733 -7.874 -9.516 1.00 94.88 107 PHE A CA 1
ATOM 837 C C . PHE A 1 107 ? 4.591 -8.384 -10.952 1.00 94.88 107 PHE A C 1
ATOM 839 O O . PHE A 1 107 ? 4.334 -9.562 -11.167 1.00 94.88 107 PHE A O 1
ATOM 846 N N . CYS A 1 108 ? 4.720 -7.493 -11.939 1.00 94.62 108 CYS A N 1
ATOM 847 C CA . CYS A 1 108 ? 4.486 -7.807 -13.354 1.00 94.62 108 CYS A CA 1
ATOM 848 C C . CYS A 1 108 ? 5.609 -7.338 -14.284 1.00 94.62 108 CYS A C 1
ATOM 850 O O . CYS A 1 108 ? 5.390 -7.258 -15.488 1.00 94.62 108 CYS A O 1
ATOM 852 N N . THR A 1 109 ? 6.761 -6.949 -13.723 1.00 93.19 109 THR A N 1
ATOM 853 C CA . THR A 1 109 ? 7.991 -6.568 -14.442 1.00 93.19 109 THR A CA 1
ATOM 854 C C . THR A 1 109 ? 7.882 -5.405 -15.440 1.00 93.19 109 THR A C 1
ATOM 856 O O . THR A 1 109 ? 8.849 -5.102 -16.132 1.00 93.19 109 THR A O 1
ATOM 859 N N . GLN A 1 110 ? 6.765 -4.669 -15.458 1.00 93.12 110 GLN A N 1
ATOM 860 C CA . GLN A 1 110 ? 6.605 -3.453 -16.262 1.00 93.12 110 GLN A CA 1
ATOM 861 C C . GLN A 1 110 ? 7.657 -2.386 -15.901 1.00 93.12 110 GLN A C 1
ATOM 863 O O . GLN A 1 110 ? 7.843 -2.076 -14.724 1.00 93.12 110 GLN A O 1
ATOM 868 N N . GLU A 1 111 ? 8.282 -1.777 -16.909 1.00 92.00 111 GLU A N 1
ATOM 869 C CA . GLU A 1 111 ? 9.198 -0.632 -16.766 1.00 92.00 111 GLU A CA 1
ATOM 870 C C . GLU A 1 111 ? 8.531 0.612 -16.150 1.00 92.00 111 GLU A C 1
ATOM 872 O O . GLU A 1 111 ? 7.305 0.696 -16.094 1.00 92.00 111 GLU A O 1
ATOM 877 N N . ASN A 1 112 ? 9.311 1.617 -15.735 1.00 92.25 112 ASN A N 1
ATOM 878 C CA . ASN A 1 112 ? 8.802 2.884 -15.188 1.00 92.25 112 ASN A CA 1
ATOM 879 C C . ASN A 1 112 ? 7.772 2.663 -14.072 1.00 92.25 112 ASN A C 1
ATOM 881 O O . ASN A 1 112 ? 6.607 3.061 -14.188 1.00 92.25 112 ASN A O 1
ATOM 885 N N . TYR A 1 113 ? 8.164 1.948 -13.023 1.00 94.75 113 TYR A N 1
ATOM 886 C CA . TYR A 1 113 ? 7.266 1.604 -11.933 1.00 94.75 113 TYR A CA 1
ATOM 887 C C . TYR A 1 113 ? 6.767 2.848 -11.189 1.00 94.75 113 TYR A C 1
ATOM 889 O O . TYR A 1 113 ? 7.519 3.776 -10.881 1.00 94.75 113 TYR A O 1
ATOM 897 N N . GLY A 1 114 ? 5.473 2.840 -10.879 1.00 94.81 114 GLY A N 1
ATOM 898 C CA . GLY A 1 114 ? 4.810 3.906 -10.151 1.00 94.81 114 GLY A CA 1
ATOM 899 C C . GLY A 1 114 ? 3.474 3.466 -9.582 1.00 94.81 114 GLY A C 1
ATOM 900 O O . GLY A 1 114 ? 2.952 2.394 -9.914 1.00 94.81 114 GLY A O 1
ATOM 901 N N . ILE A 1 115 ? 2.928 4.325 -8.733 1.00 95.81 115 ILE A N 1
ATOM 902 C CA . ILE A 1 115 ? 1.689 4.089 -8.000 1.00 95.81 115 ILE A CA 1
ATOM 903 C C . ILE A 1 115 ? 0.661 5.184 -8.275 1.00 95.81 115 ILE A C 1
ATOM 905 O O . ILE A 1 115 ? 1.002 6.313 -8.630 1.00 95.81 115 ILE A O 1
ATOM 909 N N . THR A 1 116 ? -0.599 4.840 -8.056 1.00 95.50 116 THR A N 1
ATOM 910 C CA . THR A 1 116 ? -1.741 5.751 -8.023 1.00 95.50 116 THR A CA 1
ATOM 911 C C . THR A 1 116 ? -2.412 5.657 -6.660 1.00 95.50 116 THR A C 1
ATOM 913 O O . THR A 1 116 ? -2.543 4.562 -6.106 1.00 95.50 116 THR A O 1
ATOM 9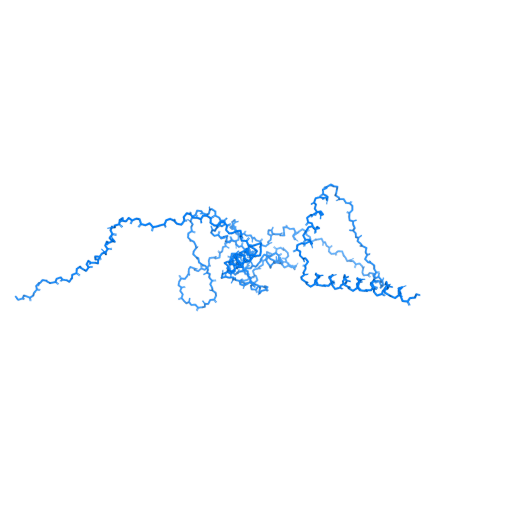16 N N . TYR A 1 117 ? -2.861 6.794 -6.136 1.00 93.44 117 TYR A N 1
ATOM 917 C CA . TYR A 1 117 ? -3.600 6.867 -4.882 1.00 93.44 117 TYR A CA 1
ATOM 918 C C . TYR A 1 117 ? -5.045 7.285 -5.150 1.00 93.44 117 TYR A C 1
ATOM 920 O O . TYR A 1 117 ? -5.287 8.329 -5.759 1.00 93.44 117 TYR A O 1
ATOM 928 N N . GLU A 1 118 ? -5.994 6.469 -4.691 1.00 89.56 118 GLU A N 1
ATOM 929 C CA . GLU A 1 118 ? -7.416 6.798 -4.716 1.00 89.56 118 GLU A CA 1
ATOM 930 C C . GLU A 1 118 ? -7.877 7.162 -3.297 1.00 89.56 118 GLU A C 1
ATOM 932 O O . GLU A 1 118 ? -8.024 6.285 -2.437 1.00 89.56 118 GLU A O 1
ATOM 937 N N . PRO A 1 119 ? -8.068 8.457 -3.015 1.00 88.69 119 PRO A N 1
ATOM 938 C CA . PRO A 1 119 ? -8.518 8.903 -1.707 1.00 88.69 119 PRO A CA 1
ATOM 939 C C . PRO A 1 119 ? -9.979 8.507 -1.449 1.00 88.69 119 PRO A C 1
ATOM 941 O O . PRO A 1 119 ? -10.770 8.307 -2.373 1.00 88.69 119 PRO A O 1
ATOM 944 N N . PRO A 1 120 ? -10.366 8.418 -0.171 1.00 86.00 120 PRO A N 1
ATOM 945 C CA . PRO A 1 120 ? -11.727 8.082 0.203 1.00 86.00 120 PRO A CA 1
ATOM 946 C C . PRO A 1 120 ? -12.727 9.178 -0.175 1.00 86.00 120 PRO A C 1
ATOM 948 O O . PRO A 1 120 ? -12.416 10.368 -0.145 1.00 86.00 120 PRO A O 1
ATOM 951 N N . GLN A 1 121 ? -13.984 8.780 -0.384 1.00 80.81 121 GLN A N 1
ATOM 952 C CA . GLN A 1 121 ? -15.094 9.687 -0.716 1.00 80.81 121 GLN A CA 1
ATOM 953 C C . GLN A 1 121 ? -15.310 10.805 0.315 1.00 80.81 121 GLN A C 1
ATOM 955 O O . GLN A 1 121 ? -15.735 11.900 -0.033 1.00 80.81 121 GLN A O 1
ATOM 960 N N . TRP A 1 122 ? -15.003 10.551 1.589 1.00 79.75 122 TRP A N 1
ATOM 961 C CA . TRP A 1 122 ? -15.106 11.561 2.644 1.00 79.75 122 TRP A CA 1
ATOM 962 C C . TRP A 1 122 ? -13.940 12.563 2.642 1.00 79.75 122 TRP A C 1
ATOM 964 O O . TRP A 1 122 ? -14.047 13.621 3.261 1.00 79.75 122 TRP A O 1
ATOM 974 N N . GLY A 1 123 ? -12.826 12.236 1.979 1.00 69.81 123 GLY A N 1
ATOM 975 C CA . GLY A 1 123 ? -11.604 13.041 1.949 1.00 69.81 123 GLY A CA 1
ATOM 976 C C . GLY A 1 123 ? -11.521 14.021 0.778 1.00 69.81 123 GLY A C 1
ATOM 977 O O . GLY A 1 123 ? -10.690 14.926 0.806 1.00 69.81 123 GLY A O 1
ATOM 978 N N . GLU A 1 124 ? -12.377 13.888 -0.237 1.00 70.12 124 GLU A N 1
ATOM 979 C CA . GLU A 1 124 ? -12.279 14.676 -1.464 1.00 70.12 124 GLU A CA 1
ATOM 980 C C . GLU A 1 124 ? -13.603 15.310 -1.894 1.00 70.12 124 GLU A C 1
ATOM 982 O O . GLU A 1 124 ? -14.633 14.657 -2.031 1.00 70.12 124 GLU A O 1
ATOM 987 N N . LYS A 1 125 ? -13.543 16.596 -2.256 1.00 64.31 125 LYS A N 1
ATOM 988 C CA . LYS A 1 125 ? -14.590 17.287 -3.024 1.00 64.31 125 LYS A CA 1
ATOM 989 C C . LYS A 1 125 ? -14.507 16.896 -4.510 1.00 64.31 125 LYS A C 1
ATOM 991 O O . LYS A 1 125 ? -14.351 17.768 -5.368 1.00 64.31 125 LYS A O 1
ATOM 996 N N . ARG A 1 126 ? -14.522 15.599 -4.838 1.00 56.12 126 ARG A N 1
ATOM 997 C CA . ARG A 1 126 ? -14.497 15.147 -6.241 1.00 56.12 126 ARG A CA 1
ATOM 998 C C . ARG A 1 126 ? -15.824 15.472 -6.919 1.00 56.12 126 ARG A C 1
ATOM 1000 O O . ARG A 1 126 ? -16.894 15.200 -6.385 1.00 56.12 126 ARG A O 1
ATOM 1007 N N . LYS A 1 127 ? -15.742 16.025 -8.130 1.00 52.66 127 LYS A N 1
ATOM 1008 C CA . LYS A 1 127 ? -16.850 16.034 -9.091 1.00 52.66 127 LYS A CA 1
ATOM 1009 C C . LYS A 1 127 ? -16.978 14.603 -9.625 1.00 52.66 127 LYS A C 1
ATOM 1011 O O . LYS A 1 127 ? -15.997 14.076 -10.141 1.00 52.66 127 LYS A O 1
ATOM 1016 N N . ASN A 1 128 ? -18.141 13.984 -9.418 1.00 42.75 128 ASN A N 1
ATOM 1017 C CA . ASN A 1 128 ? -18.460 12.602 -9.787 1.00 42.75 128 ASN A CA 1
ATOM 1018 C C . ASN A 1 128 ? -17.911 12.207 -11.163 1.00 42.75 128 ASN A C 1
ATOM 1020 O O . ASN A 1 128 ? -18.425 12.674 -12.172 1.00 42.75 128 ASN A O 1
ATOM 1024 N N . ASN A 1 129 ? -16.970 11.267 -11.181 1.00 49.81 129 ASN A N 1
ATOM 1025 C CA . ASN A 1 129 ? -16.889 10.257 -12.227 1.00 49.81 129 ASN A CA 1
ATOM 1026 C C . ASN A 1 129 ? -16.930 8.908 -11.507 1.00 49.81 129 ASN A C 1
ATOM 1028 O O . ASN A 1 129 ? -16.103 8.639 -10.638 1.00 49.81 129 ASN A O 1
ATOM 1032 N N . ASN A 1 130 ? -17.957 8.120 -11.815 1.00 48.88 130 ASN A N 1
ATOM 1033 C CA . ASN A 1 130 ? -18.235 6.828 -11.202 1.00 48.88 130 ASN A CA 1
ATOM 1034 C C . ASN A 1 130 ? -17.027 5.892 -11.328 1.00 48.88 130 ASN A C 1
ATOM 1036 O O . ASN A 1 130 ? -16.720 5.435 -12.427 1.00 48.88 130 ASN A O 1
ATOM 1040 N N . ILE A 1 131 ? -16.399 5.547 -10.205 1.00 49.97 131 ILE A N 1
ATOM 1041 C CA . ILE A 1 131 ? -15.607 4.326 -10.094 1.00 49.97 131 ILE A CA 1
ATOM 1042 C C . ILE A 1 131 ? -16.075 3.601 -8.829 1.00 49.97 131 ILE A C 1
ATOM 1044 O O . ILE A 1 131 ? -16.011 4.105 -7.709 1.00 49.97 131 ILE A O 1
ATOM 1048 N N . SER A 1 132 ? -16.717 2.458 -9.042 1.00 47.88 132 SER A N 1
ATOM 1049 C CA . SER A 1 132 ? -17.290 1.628 -7.991 1.00 47.88 132 SER A CA 1
ATOM 1050 C C . SER A 1 132 ? -16.238 0.674 -7.434 1.00 47.88 132 SER A C 1
ATOM 1052 O O . SER A 1 132 ? -15.560 -0.003 -8.201 1.00 47.88 132 SER A O 1
ATOM 1054 N N . GLY A 1 133 ? -16.220 0.553 -6.106 1.00 42.56 133 GLY A N 1
ATOM 1055 C CA . GLY A 1 133 ? -16.180 -0.735 -5.413 1.00 42.56 133 GLY A CA 1
ATOM 1056 C C . GLY A 1 133 ? -14.848 -1.488 -5.362 1.00 42.56 133 GLY A C 1
ATOM 1057 O O . GLY A 1 133 ? -14.329 -1.977 -6.361 1.00 42.56 133 GLY A O 1
ATOM 1058 N N . THR A 1 134 ? -14.378 -1.652 -4.129 1.00 52.91 134 THR A N 1
ATOM 1059 C CA . THR A 1 134 ? -13.507 -2.701 -3.582 1.00 52.91 134 THR A CA 1
ATOM 1060 C C . THR A 1 134 ? -13.363 -3.944 -4.474 1.00 52.91 134 THR A C 1
ATOM 1062 O O . THR A 1 134 ? -14.355 -4.585 -4.815 1.00 52.91 134 THR A O 1
ATOM 1065 N N . ARG A 1 135 ? -12.124 -4.329 -4.822 1.00 55.25 135 ARG A N 1
ATOM 1066 C CA . ARG A 1 135 ? -11.842 -5.570 -5.567 1.00 55.25 135 ARG A CA 1
ATOM 1067 C C . ARG A 1 135 ? -11.108 -6.573 -4.686 1.00 55.25 135 ARG A C 1
ATOM 1069 O O . ARG A 1 135 ? -9.974 -6.344 -4.281 1.00 55.25 135 ARG A O 1
ATOM 1076 N N . HIS A 1 136 ? -11.762 -7.701 -4.449 1.00 51.72 136 HIS A N 1
ATOM 1077 C CA . HIS A 1 136 ? -11.227 -8.877 -3.772 1.00 51.72 136 HIS A CA 1
ATOM 1078 C C . HIS A 1 136 ? -10.562 -9.804 -4.802 1.00 51.72 136 HIS A C 1
ATOM 1080 O O . HIS A 1 136 ? -11.022 -9.918 -5.940 1.00 51.72 136 HIS A O 1
ATOM 1086 N N . THR A 1 137 ? -9.488 -10.483 -4.415 1.00 51.84 137 THR A N 1
ATOM 1087 C CA . THR A 1 137 ? -8.827 -11.537 -5.190 1.00 51.84 137 THR A CA 1
ATOM 1088 C C . THR A 1 137 ? -9.530 -12.872 -4.960 1.00 51.84 137 THR A C 1
ATOM 1090 O O . THR A 1 137 ? -9.082 -13.680 -4.160 1.00 51.84 137 THR A O 1
ATOM 1093 N N . THR A 1 138 ? -10.629 -13.138 -5.666 1.00 49.03 138 THR A N 1
ATOM 1094 C CA . THR A 1 138 ? -11.082 -14.523 -5.875 1.00 49.03 138 THR A CA 1
ATOM 1095 C C . THR A 1 138 ? -11.603 -14.696 -7.296 1.00 49.03 138 THR A C 1
ATOM 1097 O O . THR A 1 138 ? -12.276 -13.836 -7.860 1.00 49.03 138 THR A O 1
ATOM 1100 N N . SER A 1 139 ? -11.182 -15.793 -7.906 1.00 47.16 139 SER A N 1
ATOM 1101 C CA . SER A 1 139 ? -11.428 -16.186 -9.285 1.00 47.16 139 SER A CA 1
ATOM 1102 C C . SER A 1 139 ? -12.925 -16.397 -9.528 1.00 47.16 139 SER A C 1
ATOM 1104 O O . SER A 1 139 ? -13.509 -17.337 -8.999 1.00 47.16 139 SER A O 1
ATOM 1106 N N . GLY A 1 140 ? -13.546 -15.551 -10.347 1.00 39.84 140 GLY A N 1
ATOM 1107 C CA . GLY A 1 140 ? -14.943 -15.700 -10.746 1.00 39.84 140 GLY A CA 1
ATOM 1108 C C . GLY A 1 140 ? -15.233 -14.867 -11.985 1.00 39.84 140 GLY A C 1
ATOM 1109 O O . GLY A 1 140 ? -15.110 -13.644 -11.958 1.00 39.84 140 GLY A O 1
ATOM 1110 N N . VAL A 1 141 ? -15.568 -15.548 -13.080 1.00 44.94 141 VAL A N 1
ATOM 1111 C CA . VAL A 1 141 ? -15.899 -14.974 -14.389 1.00 44.94 141 VAL A CA 1
ATOM 1112 C C . VAL A 1 141 ? -17.058 -13.988 -14.233 1.00 44.94 141 VAL A C 1
ATOM 1114 O O . VAL A 1 141 ? -18.211 -14.374 -14.095 1.00 44.94 141 VAL A O 1
ATOM 1117 N N . SER A 1 142 ? -16.738 -12.702 -14.225 1.00 42.12 142 SER A N 1
ATOM 1118 C CA . SER A 1 142 ? -17.685 -11.605 -14.400 1.00 42.1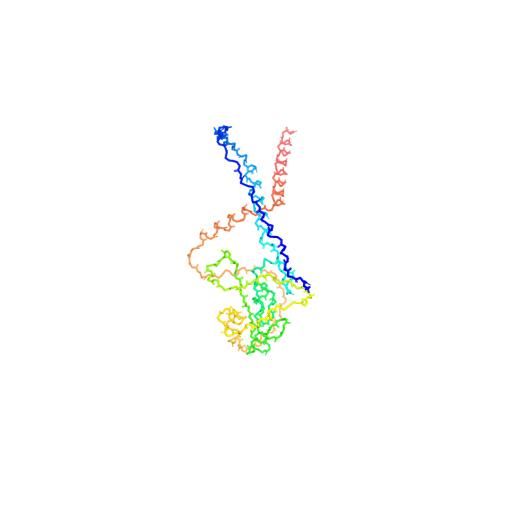2 142 SER A CA 1
ATOM 1119 C C . SER A 1 142 ? -16.963 -10.526 -15.198 1.00 42.12 142 SER A C 1
ATOM 1121 O O . SER A 1 142 ? -15.783 -10.262 -14.952 1.00 42.12 142 SER A O 1
ATOM 1123 N N . GLU A 1 143 ? -17.638 -9.972 -16.207 1.00 44.72 143 GLU A N 1
ATOM 1124 C CA . GLU A 1 143 ? -17.151 -8.914 -17.101 1.00 44.72 143 GLU A CA 1
ATOM 1125 C C . GLU A 1 143 ? -16.896 -7.621 -16.312 1.00 44.72 143 GLU A C 1
ATOM 1127 O O . GLU A 1 143 ? -17.633 -6.643 -16.378 1.00 44.72 143 GLU A O 1
ATOM 1132 N N . SER A 1 144 ? -15.846 -7.619 -15.498 1.00 47.09 144 SER A N 1
ATOM 1133 C CA . SER A 1 144 ? -15.315 -6.416 -14.880 1.00 47.09 144 SER A CA 1
ATOM 1134 C C . SER A 1 144 ? -14.424 -5.719 -15.909 1.00 47.09 144 SER A C 1
ATOM 1136 O O . SER A 1 144 ? -13.656 -6.411 -16.591 1.00 47.09 144 SER A O 1
ATOM 1138 N N . PRO A 1 145 ? -14.468 -4.377 -16.032 1.00 45.69 145 PRO A N 1
ATOM 1139 C CA . PRO A 1 145 ? -13.573 -3.650 -16.917 1.00 45.69 145 PRO A CA 1
ATOM 1140 C C . PRO A 1 145 ? -12.138 -4.079 -16.623 1.00 45.69 145 PRO A C 1
ATOM 1142 O O . PRO A 1 145 ? -11.658 -3.984 -15.481 1.00 45.69 145 PRO A O 1
ATOM 1145 N N . ARG A 1 146 ? -11.500 -4.631 -17.658 1.00 53.94 146 ARG A N 1
ATOM 1146 C CA . ARG A 1 146 ? -10.104 -5.070 -17.673 1.00 53.94 146 ARG A CA 1
ATOM 1147 C C . ARG A 1 146 ? -9.290 -3.976 -16.985 1.00 53.94 146 ARG A C 1
ATOM 1149 O O . ARG A 1 146 ? -9.366 -2.831 -17.412 1.00 53.94 146 ARG A O 1
ATOM 1156 N N . ARG A 1 147 ? -8.608 -4.297 -15.876 1.00 62.84 147 ARG A N 1
ATOM 1157 C CA . ARG A 1 147 ? -7.854 -3.306 -15.084 1.00 62.84 147 ARG A CA 1
ATOM 1158 C C . ARG A 1 147 ? -6.983 -2.487 -16.037 1.00 62.84 147 ARG A C 1
ATOM 1160 O O . ARG A 1 147 ? -6.139 -3.056 -16.725 1.00 62.84 147 ARG A O 1
ATOM 1167 N N . GLU A 1 148 ? -7.242 -1.187 -16.118 1.00 67.94 148 GLU A N 1
ATOM 1168 C CA . GLU A 1 148 ? -6.550 -0.312 -17.055 1.00 67.94 148 GLU A CA 1
ATOM 1169 C C . GLU A 1 148 ? -5.146 -0.033 -16.528 1.00 67.94 148 GLU A C 1
ATOM 1171 O O . GLU A 1 148 ? -4.962 0.502 -15.434 1.00 67.94 148 GLU A O 1
ATOM 1176 N N . CYS A 1 149 ? -4.137 -0.419 -17.306 1.00 79.94 149 CYS A N 1
ATOM 1177 C CA . CYS A 1 149 ? -2.772 0.013 -17.068 1.00 79.94 149 CYS A CA 1
ATOM 1178 C C . CYS A 1 149 ? -2.716 1.530 -17.254 1.00 79.94 149 CYS A C 1
ATOM 1180 O O . CYS A 1 149 ? -2.869 2.032 -18.368 1.00 79.94 149 CYS A O 1
ATOM 1182 N N . VAL A 1 150 ? -2.457 2.267 -16.178 1.00 89.88 150 VAL A N 1
ATOM 1183 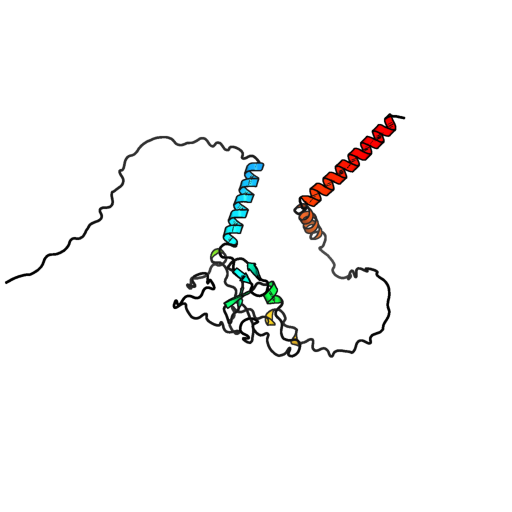C CA . VAL A 1 150 ? -2.289 3.715 -16.258 1.00 89.88 150 VAL A CA 1
ATOM 1184 C C . VAL A 1 150 ? -0.900 4.017 -16.820 1.00 89.88 150 VAL A C 1
ATOM 1186 O O . VAL A 1 150 ? 0.124 3.470 -16.381 1.00 89.88 150 VAL A O 1
ATOM 1189 N N . SER A 1 151 ? -0.859 4.896 -17.822 1.00 91.06 151 SER A N 1
ATOM 1190 C CA . SER A 1 151 ? 0.394 5.331 -18.432 1.00 91.06 151 SER A CA 1
ATOM 1191 C C . SER A 1 151 ? 1.277 6.064 -17.419 1.00 91.06 151 SER A C 1
ATOM 1193 O O . SER A 1 151 ? 0.812 6.911 -16.654 1.00 91.06 151 SER A O 1
ATOM 1195 N N . HIS A 1 152 ? 2.576 5.769 -17.465 1.00 89.75 152 HIS A N 1
ATOM 1196 C CA . HIS A 1 152 ? 3.619 6.433 -16.680 1.00 89.75 152 HIS A CA 1
ATOM 1197 C C . HIS A 1 152 ? 3.715 7.953 -16.918 1.00 89.75 152 HIS A C 1
ATOM 1199 O O . HIS A 1 152 ? 4.277 8.655 -16.089 1.00 89.75 152 HIS A O 1
ATOM 1205 N N . MET A 1 153 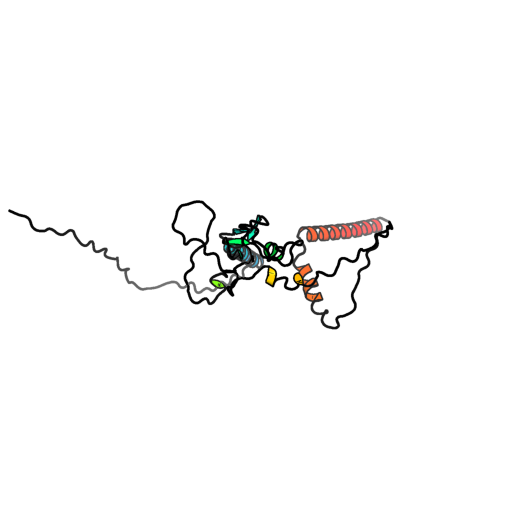? 3.146 8.461 -18.016 1.00 90.00 153 MET A N 1
ATOM 1206 C CA . MET A 1 153 ? 3.113 9.892 -18.357 1.00 90.00 153 MET A CA 1
ATOM 1207 C C . MET A 1 153 ? 1.925 10.649 -17.742 1.00 90.00 153 MET A C 1
ATOM 1209 O O . MET A 1 153 ? 1.787 11.855 -17.937 1.00 90.00 153 MET A O 1
ATOM 1213 N N . SER A 1 154 ? 1.021 9.961 -17.041 1.00 89.69 154 SER A N 1
ATOM 1214 C CA . SER A 1 154 ? -0.142 10.617 -16.439 1.00 89.69 154 SER A CA 1
ATOM 1215 C C . SER A 1 154 ? 0.231 11.370 -15.156 1.00 89.69 154 SER A C 1
ATOM 1217 O O . SER A 1 154 ? 0.998 10.884 -14.331 1.00 89.69 154 SER A O 1
ATOM 1219 N N . SER A 1 155 ? -0.366 12.549 -14.960 1.00 88.31 155 SER A N 1
ATOM 1220 C CA . SER A 1 155 ? -0.112 13.417 -13.794 1.00 88.31 155 SER A CA 1
ATOM 1221 C C . SER A 1 155 ? -0.481 12.770 -12.446 1.00 88.31 155 SER A C 1
ATOM 1223 O O . SER A 1 155 ? 0.084 13.098 -11.409 1.00 88.31 155 SER A O 1
ATOM 1225 N N . ASN A 1 156 ? -1.408 11.806 -12.455 1.00 88.88 156 ASN A N 1
ATOM 1226 C CA . ASN A 1 156 ? -1.879 11.121 -11.247 1.00 88.88 156 ASN A CA 1
ATOM 1227 C C . ASN A 1 156 ? -0.950 9.981 -10.787 1.00 88.88 156 ASN A C 1
ATOM 1229 O O . ASN A 1 156 ? -1.241 9.331 -9.781 1.00 88.88 156 ASN A O 1
ATOM 1233 N N . VAL A 1 157 ? 0.128 9.700 -11.528 1.00 93.94 157 VAL A N 1
ATOM 1234 C CA . VAL A 1 157 ? 1.076 8.625 -11.219 1.00 93.94 157 VAL A CA 1
ATOM 1235 C C . VAL A 1 157 ? 2.317 9.194 -10.546 1.00 93.94 157 VAL A C 1
ATOM 1237 O O . VAL A 1 157 ? 3.014 10.055 -11.083 1.00 93.94 157 VAL A O 1
ATOM 1240 N N . VAL A 1 158 ? 2.645 8.638 -9.384 1.00 94.06 158 VAL A N 1
ATOM 1241 C CA . VAL A 1 158 ? 3.909 8.904 -8.697 1.00 94.06 158 VAL A CA 1
ATOM 1242 C C . VAL A 1 158 ? 4.883 7.785 -9.048 1.00 94.06 158 VAL A C 1
ATOM 1244 O O . VAL A 1 158 ? 4.689 6.637 -8.647 1.00 94.06 158 VAL A O 1
ATOM 1247 N N . LEU A 1 159 ? 5.920 8.105 -9.824 1.00 94.12 159 LEU A N 1
ATOM 1248 C CA . LEU A 1 159 ? 6.980 7.159 -10.179 1.00 94.12 159 LEU A CA 1
ATOM 1249 C C . LEU A 1 159 ? 7.968 6.978 -9.022 1.00 94.12 159 LEU A C 1
ATOM 1251 O O . LEU A 1 159 ? 8.221 7.915 -8.262 1.00 94.12 159 LEU A O 1
ATOM 1255 N N . ALA A 1 160 ? 8.577 5.794 -8.929 1.00 91.69 160 ALA A N 1
ATOM 1256 C CA . ALA A 1 160 ? 9.627 5.520 -7.941 1.00 91.69 160 ALA A CA 1
ATOM 1257 C C . ALA A 1 160 ? 10.815 6.496 -8.080 1.00 91.69 160 ALA A C 1
ATOM 1259 O O . ALA A 1 160 ? 11.367 6.977 -7.091 1.00 91.69 160 ALA A O 1
ATOM 1260 N N . ASP A 1 161 ? 11.144 6.871 -9.317 1.00 86.94 161 ASP A N 1
ATOM 1261 C CA . ASP A 1 161 ? 12.255 7.774 -9.622 1.00 86.94 161 ASP A CA 1
ATOM 1262 C C . ASP A 1 161 ? 12.007 9.220 -9.151 1.00 86.94 161 ASP A C 1
ATOM 1264 O O . ASP A 1 161 ? 12.955 9.936 -8.828 1.00 86.94 161 ASP A O 1
ATOM 1268 N N . HIS A 1 162 ? 10.743 9.647 -9.014 1.00 88.00 162 HIS A N 1
ATOM 1269 C CA . HIS A 1 162 ? 10.405 10.980 -8.496 1.00 88.00 162 HIS A CA 1
ATOM 1270 C C . HIS A 1 162 ? 10.779 11.147 -7.015 1.00 88.00 162 HIS A C 1
ATOM 1272 O O . HIS A 1 162 ? 10.998 12.266 -6.553 1.00 88.00 162 HIS A O 1
ATOM 1278 N N . ILE A 1 163 ? 10.871 10.045 -6.265 1.00 87.31 163 ILE A N 1
ATOM 1279 C CA . ILE A 1 163 ? 11.220 10.064 -4.837 1.00 87.31 163 ILE A CA 1
ATOM 1280 C C . ILE A 1 163 ? 12.733 10.211 -4.645 1.00 87.31 163 ILE A C 1
ATOM 1282 O O . ILE A 1 163 ? 13.178 10.767 -3.638 1.00 87.31 163 ILE A O 1
ATOM 1286 N N . ARG A 1 164 ? 13.544 9.748 -5.607 1.00 73.94 164 ARG A N 1
ATOM 1287 C CA . ARG A 1 164 ? 15.014 9.787 -5.526 1.00 73.94 164 ARG A CA 1
ATOM 1288 C C . ARG A 1 164 ? 15.647 10.366 -6.801 1.00 73.94 164 ARG A C 1
ATOM 1290 O O . ARG A 1 164 ? 16.343 9.645 -7.509 1.00 73.94 164 ARG A O 1
ATOM 1297 N N . PRO A 1 165 ? 15.527 11.684 -7.045 1.00 69.69 165 PRO A N 1
ATOM 1298 C CA . PRO A 1 165 ? 15.940 12.313 -8.307 1.00 69.69 165 PRO A CA 1
ATOM 1299 C C . PRO A 1 165 ? 17.457 12.389 -8.559 1.00 69.69 165 PRO A C 1
ATOM 1301 O O . PRO A 1 165 ? 17.872 12.988 -9.537 1.00 69.69 165 PRO A O 1
ATOM 1304 N N . LYS A 1 166 ? 18.304 11.922 -7.630 1.00 59.00 166 LYS A N 1
ATOM 1305 C CA . LYS A 1 166 ? 19.766 12.146 -7.653 1.00 59.00 166 LYS A CA 1
ATOM 1306 C C . LYS A 1 166 ? 20.593 10.861 -7.742 1.00 59.00 166 LYS A C 1
ATOM 1308 O O . LYS A 1 166 ? 21.805 10.916 -7.532 1.00 59.00 166 LYS A O 1
ATOM 1313 N N . LEU A 1 167 ? 19.974 9.710 -8.011 1.00 58.44 167 LEU A N 1
ATOM 1314 C CA . LEU A 1 167 ? 20.707 8.439 -8.100 1.00 58.44 167 LEU A CA 1
ATOM 1315 C C . LEU A 1 167 ? 21.681 8.422 -9.296 1.00 58.44 167 LEU A C 1
ATOM 1317 O O . LEU A 1 167 ? 22.743 7.813 -9.246 1.00 58.44 167 LEU A O 1
ATOM 1321 N N . ASP A 1 168 ? 21.357 9.185 -10.325 1.00 54.12 168 ASP A N 1
ATOM 1322 C CA . ASP A 1 168 ? 22.067 9.328 -11.590 1.00 54.12 168 ASP A CA 1
ATOM 1323 C C . ASP A 1 168 ? 23.314 10.234 -11.501 1.00 54.12 168 ASP A C 1
ATOM 1325 O O . ASP A 1 168 ? 24.164 10.194 -12.384 1.00 54.12 168 ASP A O 1
ATOM 1329 N N . THR A 1 169 ? 23.491 11.011 -10.421 1.00 48.84 169 THR A N 1
ATOM 1330 C CA . THR A 1 169 ? 24.663 11.901 -10.248 1.00 48.84 169 THR A CA 1
ATOM 1331 C C . THR A 1 169 ? 25.769 11.298 -9.370 1.00 48.84 169 THR A C 1
ATOM 1333 O O . THR A 1 169 ? 26.895 11.791 -9.377 1.00 48.84 169 THR A O 1
ATOM 1336 N N . SER A 1 170 ? 25.503 10.222 -8.617 1.00 48.75 170 SER A N 1
ATOM 1337 C CA . SER A 1 170 ? 26.513 9.603 -7.742 1.00 48.75 170 SER A CA 1
ATOM 1338 C C . SER A 1 170 ? 27.239 8.411 -8.373 1.00 48.75 170 SER A C 1
ATOM 1340 O O . SER A 1 170 ? 27.632 7.486 -7.668 1.00 48.75 170 SER A O 1
ATOM 1342 N N . SER A 1 171 ? 27.510 8.437 -9.677 1.00 50.41 171 SER A N 1
ATOM 1343 C CA . SER A 1 171 ? 28.643 7.693 -10.239 1.00 50.41 171 SER A CA 1
ATOM 1344 C C . SER A 1 171 ? 29.946 8.463 -9.966 1.00 50.41 171 SER A C 1
ATOM 1346 O O . SER A 1 171 ? 30.684 8.825 -10.881 1.00 50.41 171 SER A O 1
ATOM 1348 N N . ALA A 1 172 ? 30.221 8.784 -8.698 1.00 46.22 172 ALA A N 1
ATOM 1349 C CA . ALA A 1 172 ? 31.565 9.189 -8.312 1.00 46.22 172 ALA A CA 1
ATOM 1350 C C . ALA A 1 172 ? 32.444 7.929 -8.394 1.00 46.22 172 ALA A C 1
ATOM 1352 O O . ALA A 1 172 ? 32.051 6.897 -7.843 1.00 46.22 172 ALA A O 1
ATOM 1353 N N . PRO A 1 173 ? 33.596 7.962 -9.085 1.00 48.66 173 PRO A N 1
ATOM 1354 C CA . PRO A 1 173 ? 34.427 6.779 -9.245 1.00 48.66 173 PRO A CA 1
ATOM 1355 C C . PRO A 1 173 ? 34.823 6.258 -7.863 1.00 48.66 173 PRO A C 1
ATOM 1357 O O . PRO A 1 173 ? 35.300 7.023 -7.019 1.00 48.66 173 PRO A O 1
ATOM 1360 N N . LEU A 1 174 ? 34.606 4.960 -7.639 1.00 51.38 174 LEU A N 1
ATOM 1361 C CA . LEU A 1 174 ? 35.065 4.237 -6.460 1.00 51.38 174 LEU A CA 1
ATOM 1362 C C . LEU A 1 174 ? 36.574 4.464 -6.316 1.00 51.38 174 LEU A C 1
ATOM 1364 O O . LEU A 1 174 ? 37.381 3.816 -6.980 1.00 51.38 174 LEU A O 1
ATOM 1368 N N . ARG A 1 175 ? 36.980 5.405 -5.458 1.00 54.91 175 ARG A N 1
ATOM 1369 C CA . ARG A 1 175 ? 38.368 5.463 -5.006 1.00 54.91 175 ARG A CA 1
ATOM 1370 C C . ARG A 1 175 ? 38.591 4.235 -4.120 1.00 54.91 175 ARG A C 1
ATOM 1372 O O . ARG A 1 175 ? 37.820 4.046 -3.176 1.00 54.91 175 ARG A O 1
ATOM 1379 N N . PRO A 1 176 ? 39.611 3.403 -4.382 1.00 45.94 176 PRO A N 1
ATOM 1380 C CA . PRO A 1 176 ? 39.913 2.278 -3.515 1.00 45.94 176 PRO A CA 1
ATOM 1381 C C . PRO A 1 176 ? 40.333 2.824 -2.149 1.00 45.94 176 PRO A C 1
ATOM 1383 O O . PRO A 1 176 ? 41.355 3.497 -2.017 1.00 45.94 176 PRO A O 1
ATOM 1386 N N . VAL A 1 177 ? 39.518 2.567 -1.127 1.00 56.12 177 VAL A N 1
ATOM 1387 C CA . VAL A 1 177 ? 39.885 2.830 0.265 1.00 56.12 177 VAL A CA 1
ATOM 1388 C C . VAL A 1 177 ? 40.939 1.787 0.646 1.00 56.12 177 VAL A C 1
ATOM 1390 O O . VAL A 1 177 ? 40.636 0.590 0.590 1.00 56.12 177 VAL A O 1
ATOM 1393 N N . PRO A 1 178 ? 42.173 2.173 1.019 1.00 47.47 178 PRO A N 1
ATOM 1394 C CA . PRO A 1 178 ? 43.149 1.198 1.466 1.00 47.47 178 PRO A CA 1
ATOM 1395 C C . PRO A 1 178 ? 42.661 0.599 2.786 1.00 47.47 178 PRO A C 1
ATOM 1397 O O . PRO A 1 178 ? 42.424 1.304 3.769 1.00 47.47 178 PRO A O 1
ATOM 1400 N N . ARG A 1 179 ? 42.516 -0.729 2.804 1.00 54.62 179 ARG A N 1
ATOM 1401 C CA . ARG A 1 179 ? 42.351 -1.512 4.027 1.00 54.62 179 ARG A CA 1
ATOM 1402 C C . ARG A 1 179 ? 43.587 -1.291 4.895 1.00 54.62 179 ARG A C 1
ATOM 1404 O O . ARG A 1 179 ? 44.609 -1.935 4.674 1.00 54.62 179 ARG A O 1
ATOM 1411 N N . ARG A 1 180 ? 43.498 -0.416 5.899 1.00 47.88 180 ARG A N 1
ATOM 1412 C CA . ARG A 1 180 ? 44.414 -0.474 7.039 1.00 47.88 180 ARG A CA 1
ATOM 1413 C C . ARG A 1 180 ? 43.715 -1.188 8.183 1.00 47.88 180 ARG A C 1
ATOM 1415 O O . ARG A 1 180 ? 42.819 -0.660 8.830 1.00 47.88 180 ARG A O 1
ATOM 1422 N N . SER A 1 181 ? 44.132 -2.431 8.371 1.00 47.44 181 SER A N 1
ATOM 1423 C CA . SER A 1 181 ? 43.910 -3.249 9.553 1.00 47.44 181 SER A CA 1
ATOM 1424 C C . SER A 1 181 ? 44.353 -2.514 10.816 1.00 47.44 181 SER A C 1
ATOM 1426 O O . SER A 1 181 ? 45.518 -2.126 10.911 1.00 47.44 181 SER A O 1
ATOM 1428 N N . SER A 1 182 ? 43.467 -2.373 11.799 1.00 44.44 182 SER A N 1
ATOM 1429 C CA . SER A 1 182 ? 43.825 -2.267 13.218 1.00 44.44 182 SER A CA 1
ATOM 1430 C C . SER A 1 182 ? 42.614 -2.640 14.068 1.00 44.44 182 SER A C 1
ATOM 1432 O O . SER A 1 182 ? 41.538 -2.062 13.949 1.00 44.44 182 SER A O 1
ATOM 1434 N N . ILE A 1 183 ? 42.817 -3.662 14.886 1.00 45.47 183 ILE A N 1
ATOM 1435 C CA . ILE A 1 183 ? 41.909 -4.173 15.905 1.00 45.47 183 ILE A CA 1
ATOM 1436 C C . ILE A 1 183 ? 41.950 -3.228 17.121 1.00 45.47 183 ILE A C 1
ATOM 1438 O O . ILE A 1 183 ? 43.001 -2.673 17.433 1.00 45.47 183 ILE A O 1
ATOM 1442 N N . SER A 1 184 ? 40.818 -3.162 17.832 1.00 44.72 184 SER A N 1
ATOM 1443 C CA . SER A 1 184 ? 40.620 -2.836 19.260 1.00 44.72 184 SER A CA 1
ATOM 1444 C C . SER A 1 184 ? 39.911 -1.517 19.641 1.00 44.72 184 SER A C 1
ATOM 1446 O O . SER A 1 184 ? 40.361 -0.411 19.370 1.00 44.72 184 SER A O 1
ATOM 1448 N N . ASN A 1 185 ? 38.831 -1.732 20.408 1.00 44.59 185 ASN A N 1
ATOM 1449 C CA . ASN A 1 185 ? 38.255 -0.913 21.481 1.00 44.59 185 ASN A CA 1
ATOM 1450 C C . ASN A 1 185 ? 37.166 0.134 21.165 1.00 44.59 185 ASN A C 1
ATOM 1452 O O . ASN A 1 185 ? 37.397 1.287 20.823 1.00 44.59 185 ASN A O 1
ATOM 1456 N N . LEU A 1 186 ? 35.939 -0.325 21.433 1.00 50.69 186 LEU A N 1
ATOM 1457 C CA . LEU A 1 186 ? 34.788 0.354 22.031 1.00 50.69 186 LEU A CA 1
ATOM 1458 C C . LEU A 1 186 ? 35.063 1.745 22.652 1.00 50.69 186 LEU A C 1
ATOM 1460 O O . LEU A 1 186 ? 35.642 1.845 23.732 1.00 50.69 186 LEU A O 1
ATOM 1464 N N . ARG A 1 187 ? 34.503 2.803 22.050 1.00 41.75 187 ARG A N 1
ATOM 1465 C CA . ARG A 1 187 ? 33.968 3.984 22.760 1.00 41.75 187 ARG A CA 1
ATOM 1466 C C . ARG A 1 187 ? 32.997 4.757 21.859 1.00 41.75 187 ARG A C 1
ATOM 1468 O O . ARG A 1 187 ? 33.369 5.235 20.794 1.00 41.75 187 ARG A O 1
ATOM 1475 N N . ARG A 1 188 ? 31.740 4.882 22.311 1.00 51.03 188 ARG A N 1
ATOM 1476 C CA . ARG A 1 188 ? 30.754 5.844 21.789 1.00 51.03 188 ARG A CA 1
ATOM 1477 C C . ARG A 1 188 ? 31.342 7.250 21.877 1.00 51.03 188 ARG A C 1
ATOM 1479 O O . ARG A 1 188 ? 31.661 7.695 22.976 1.00 51.03 188 ARG A O 1
ATOM 1486 N N . VAL A 1 189 ? 31.373 7.966 20.760 1.00 42.03 189 VAL A N 1
ATOM 1487 C CA . VAL A 1 189 ? 31.462 9.427 20.757 1.00 42.03 189 VAL A CA 1
ATOM 1488 C C . VAL A 1 189 ? 30.337 9.945 19.868 1.00 42.03 189 VAL A C 1
ATOM 1490 O O . VAL A 1 189 ? 30.315 9.693 18.665 1.00 42.03 189 VAL A O 1
ATOM 1493 N N . LEU A 1 190 ? 29.372 10.623 20.495 1.00 44.31 190 LEU A N 1
ATOM 1494 C CA . LEU A 1 190 ? 28.390 11.456 19.812 1.00 44.31 190 LEU A CA 1
ATOM 1495 C C . LEU A 1 190 ? 29.141 12.515 18.997 1.00 44.31 190 LEU A C 1
ATOM 1497 O O . LEU A 1 190 ? 29.855 13.336 19.565 1.00 44.31 190 LEU A O 1
ATOM 1501 N N . MET A 1 191 ? 28.939 12.534 17.683 1.00 41.69 191 MET A N 1
ATOM 1502 C CA . MET A 1 191 ? 29.255 13.705 16.869 1.00 41.69 191 MET A CA 1
ATOM 1503 C C . MET A 1 191 ? 28.047 14.642 16.908 1.00 41.69 191 MET A C 1
ATOM 1505 O O . MET A 1 191 ? 27.141 14.552 16.079 1.00 41.69 191 MET A O 1
ATOM 1509 N N . THR A 1 192 ? 28.013 15.537 17.893 1.00 43.91 192 THR A N 1
ATOM 1510 C CA . THR A 1 192 ? 27.210 16.757 17.804 1.00 43.91 192 THR A CA 1
ATOM 1511 C C . THR A 1 192 ? 27.834 17.641 16.722 1.00 43.91 192 THR A C 1
ATOM 1513 O O . THR A 1 192 ? 28.955 18.125 16.851 1.00 43.91 192 THR A O 1
ATOM 1516 N N . ARG A 1 193 ? 27.129 17.825 15.601 1.00 41.88 193 ARG A N 1
ATOM 1517 C CA . ARG A 1 193 ? 27.476 18.848 14.605 1.00 41.88 193 ARG A CA 1
ATOM 1518 C C . ARG A 1 193 ? 27.083 20.226 15.157 1.00 41.88 193 ARG A C 1
ATOM 1520 O O . ARG A 1 193 ? 25.900 20.412 15.441 1.00 41.88 193 ARG A O 1
ATOM 1527 N N . PRO A 1 194 ? 27.996 21.208 15.253 1.00 46.62 194 PRO A N 1
ATOM 1528 C CA . PRO A 1 194 ? 27.641 22.563 15.639 1.00 46.62 194 PRO A CA 1
ATOM 1529 C C . PRO A 1 194 ? 27.334 23.367 14.373 1.00 46.62 194 PRO A C 1
ATOM 1531 O O . PRO A 1 194 ? 28.240 23.937 13.779 1.00 46.62 194 PRO A O 1
ATOM 1534 N N . ASN A 1 195 ? 26.076 23.371 13.918 1.00 36.91 195 ASN A N 1
ATOM 1535 C CA . ASN A 1 195 ? 25.520 24.529 13.203 1.00 36.91 195 ASN A CA 1
ATOM 1536 C C . ASN A 1 195 ? 24.007 24.391 12.964 1.00 36.91 195 ASN A C 1
ATOM 1538 O O . ASN A 1 195 ? 23.576 23.800 11.974 1.00 36.91 195 ASN A O 1
ATOM 1542 N N . ARG A 1 196 ? 23.199 24.958 13.863 1.00 39.75 196 ARG A N 1
ATOM 1543 C CA . ARG A 1 196 ? 21.906 25.583 13.541 1.00 39.75 196 ARG A CA 1
ATOM 1544 C C . ARG A 1 196 ? 21.414 26.329 14.774 1.00 39.75 196 ARG A C 1
ATOM 1546 O O . ARG A 1 196 ? 20.961 25.731 15.743 1.00 39.75 196 ARG A O 1
ATOM 1553 N N . SER A 1 197 ? 21.571 27.643 14.734 1.00 44.78 197 SER A N 1
ATOM 1554 C CA . SER A 1 197 ? 21.031 28.560 15.725 1.00 44.78 197 SER A CA 1
ATOM 1555 C C . SER A 1 197 ? 19.502 28.588 15.672 1.00 44.78 197 SER A C 1
ATOM 1557 O O . SER A 1 197 ? 18.921 28.589 14.589 1.00 44.78 197 SER A O 1
ATOM 1559 N N . ALA A 1 198 ? 18.927 28.712 16.870 1.00 47.78 198 ALA A N 1
ATOM 1560 C CA . ALA A 1 198 ? 17.588 29.191 17.208 1.00 47.78 198 ALA A CA 1
ATOM 1561 C C . ALA A 1 198 ? 16.376 28.297 16.863 1.00 47.78 198 ALA A C 1
ATOM 1563 O O . ALA A 1 198 ? 16.053 28.066 15.700 1.00 47.78 198 ALA A O 1
ATOM 1564 N N . SER A 1 199 ? 15.646 27.941 17.935 1.00 47.44 199 SER A N 1
ATOM 1565 C CA . SER A 1 199 ? 14.278 27.374 18.027 1.00 47.44 199 SER A CA 1
ATOM 1566 C C . SER A 1 199 ? 14.178 25.925 18.538 1.00 47.44 199 SER A C 1
ATOM 1568 O O . SER A 1 199 ? 13.442 25.125 17.970 1.00 47.44 199 SER A O 1
ATOM 1570 N N . SER A 1 200 ? 14.885 25.560 19.616 1.00 49.50 200 SER A N 1
ATOM 1571 C CA . SER A 1 200 ? 14.766 24.226 20.243 1.00 49.50 200 SER A CA 1
ATOM 1572 C C . SER A 1 200 ? 14.092 24.200 21.620 1.00 49.50 200 SER A C 1
ATOM 1574 O O . SER A 1 200 ? 13.804 23.115 22.107 1.00 49.50 200 SER A O 1
ATOM 1576 N N . THR A 1 201 ? 13.739 25.336 22.230 1.00 50.47 201 THR A N 1
ATOM 1577 C CA . THR A 1 201 ? 13.013 25.314 23.517 1.00 50.47 201 THR A CA 1
ATOM 1578 C C . THR A 1 201 ? 11.539 24.918 23.380 1.00 50.47 201 THR A C 1
ATOM 1580 O O . THR A 1 201 ? 10.964 24.432 24.340 1.00 50.47 201 THR A O 1
ATOM 1583 N N . ALA A 1 202 ? 10.931 25.044 22.193 1.00 50.31 202 ALA A N 1
ATOM 1584 C CA . ALA A 1 202 ? 9.544 24.615 21.952 1.00 50.31 202 ALA A CA 1
ATOM 1585 C C . ALA A 1 202 ? 9.418 23.157 21.461 1.00 50.31 202 ALA A C 1
ATOM 1587 O O . ALA A 1 202 ? 8.342 22.569 21.536 1.00 50.31 202 ALA A O 1
ATOM 1588 N N . ALA A 1 203 ? 10.502 22.571 20.941 1.00 50.62 203 ALA A N 1
ATOM 1589 C CA . ALA A 1 203 ? 10.505 21.194 20.442 1.00 50.62 203 ALA A CA 1
ATOM 1590 C C . ALA A 1 203 ? 10.799 20.169 21.551 1.00 50.62 203 ALA A C 1
ATOM 1592 O O . ALA A 1 203 ? 10.289 19.050 21.483 1.00 50.62 203 ALA A O 1
ATOM 1593 N N . ASP A 1 204 ? 11.564 20.555 22.580 1.00 49.09 204 ASP A N 1
ATOM 1594 C CA . ASP A 1 204 ? 11.813 19.699 23.748 1.00 49.09 204 ASP A CA 1
ATOM 1595 C C . ASP A 1 204 ? 10.536 19.476 24.576 1.00 49.09 204 ASP A C 1
ATOM 1597 O O . ASP A 1 204 ? 10.268 18.346 24.982 1.00 49.09 204 ASP A O 1
ATOM 1601 N N . ASP A 1 205 ? 9.679 20.494 24.726 1.00 50.62 205 ASP A N 1
ATOM 1602 C CA . ASP A 1 205 ? 8.424 20.382 25.491 1.00 50.62 205 ASP A CA 1
ATOM 1603 C C . ASP A 1 205 ? 7.403 19.414 24.869 1.00 50.62 205 ASP A C 1
ATOM 1605 O O . ASP A 1 205 ? 6.617 18.782 25.578 1.00 50.62 205 ASP A O 1
ATOM 1609 N N . MET A 1 206 ? 7.416 19.229 23.544 1.00 52.91 206 MET A N 1
ATOM 1610 C CA . MET A 1 206 ? 6.543 18.240 22.899 1.00 52.91 206 MET A CA 1
ATOM 1611 C C . MET A 1 206 ? 7.039 16.801 23.072 1.00 52.91 206 MET A C 1
ATOM 1613 O O . MET A 1 206 ? 6.223 15.879 23.151 1.00 52.91 206 MET A O 1
ATOM 1617 N N . PHE A 1 207 ? 8.354 16.582 23.151 1.00 51.50 207 PHE A N 1
ATOM 1618 C CA . PHE A 1 207 ? 8.918 15.247 23.370 1.00 51.50 207 PHE A CA 1
ATOM 1619 C C . PHE A 1 207 ? 8.853 14.815 24.840 1.00 51.50 207 PHE A C 1
ATOM 1621 O O . PHE A 1 207 ? 8.684 13.621 25.108 1.00 51.50 207 PHE A O 1
ATOM 1628 N N . THR A 1 208 ? 8.934 15.752 25.789 1.00 54.94 208 THR A N 1
ATOM 1629 C CA . THR A 1 208 ? 8.767 15.469 27.224 1.00 54.94 208 THR A CA 1
ATOM 1630 C C . THR A 1 208 ? 7.309 15.169 27.579 1.00 54.94 208 THR A C 1
ATOM 1632 O O . THR A 1 208 ? 7.064 14.173 28.2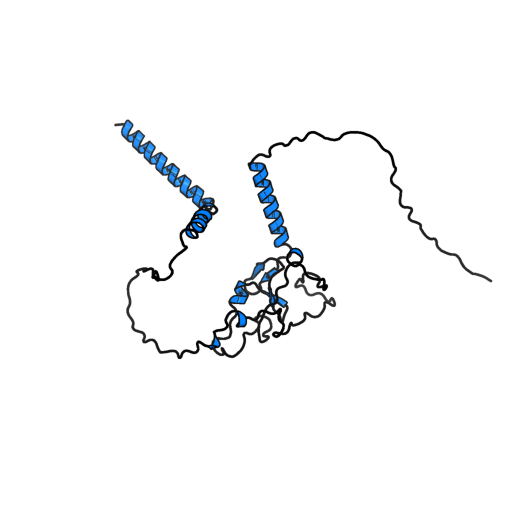59 1.00 54.94 208 THR A O 1
ATOM 1635 N N . ASN A 1 209 ? 6.335 15.915 27.035 1.00 50.50 209 ASN A N 1
ATOM 1636 C CA . ASN A 1 209 ? 4.907 15.614 27.229 1.00 50.50 209 ASN A CA 1
ATOM 1637 C C . ASN A 1 209 ? 4.495 14.273 26.601 1.00 50.50 209 ASN A C 1
ATOM 1639 O O . ASN A 1 209 ? 3.732 13.513 27.194 1.00 50.50 209 ASN A O 1
ATOM 1643 N N . ARG A 1 210 ? 5.041 13.915 25.430 1.00 48.25 210 ARG A N 1
ATOM 1644 C CA . ARG A 1 210 ? 4.698 12.645 24.761 1.00 48.25 210 ARG A CA 1
ATOM 1645 C C . ARG A 1 210 ? 5.253 11.402 25.472 1.00 48.25 210 ARG A C 1
ATOM 1647 O O . ARG A 1 210 ? 4.696 10.315 25.330 1.00 48.25 210 ARG A O 1
ATOM 1654 N N . ARG A 1 211 ? 6.312 11.552 26.276 1.00 48.62 211 ARG A N 1
ATOM 1655 C CA . ARG A 1 211 ? 6.774 10.502 27.204 1.00 48.62 211 ARG A CA 1
ATOM 1656 C C . ARG A 1 211 ? 5.862 10.333 28.420 1.00 48.62 211 ARG A C 1
ATOM 1658 O O . ARG A 1 211 ? 5.950 9.309 29.085 1.00 48.62 211 ARG A O 1
ATOM 1665 N N . GLN A 1 212 ? 4.993 11.302 28.703 1.00 50.06 212 GLN A N 1
ATOM 1666 C CA . GLN A 1 212 ? 4.049 11.229 29.816 1.00 50.06 212 GLN A CA 1
ATOM 1667 C C . GLN A 1 212 ? 2.779 10.442 29.449 1.00 50.06 212 GLN A C 1
ATOM 1669 O O . GLN A 1 212 ? 2.221 9.762 30.303 1.00 50.06 212 GLN A O 1
ATOM 1674 N N . GLU A 1 213 ? 2.363 10.457 28.177 1.00 52.56 213 GLU A N 1
ATOM 1675 C CA . GLU A 1 213 ? 1.169 9.736 27.692 1.00 52.56 213 GLU A CA 1
ATOM 1676 C C . GLU A 1 213 ? 1.420 8.275 27.266 1.00 52.56 213 GLU A C 1
ATOM 1678 O O . GLU A 1 213 ? 0.481 7.589 26.873 1.00 52.56 213 GLU A O 1
ATOM 1683 N N . THR A 1 214 ? 2.657 7.772 27.333 1.00 53.44 214 THR A N 1
ATOM 1684 C CA . THR A 1 214 ? 3.001 6.414 26.855 1.00 53.44 214 THR A CA 1
ATOM 1685 C C . THR A 1 214 ? 3.785 5.570 27.858 1.00 53.44 214 THR A C 1
ATOM 1687 O O . THR A 1 214 ? 4.435 4.611 27.460 1.00 53.44 214 THR A O 1
ATOM 1690 N N . MET A 1 215 ? 3.735 5.879 29.161 1.00 60.25 215 MET A N 1
ATOM 1691 C CA . MET A 1 215 ? 4.263 4.924 30.142 1.00 60.25 215 MET A CA 1
ATOM 1692 C C . MET A 1 215 ? 3.384 3.671 30.139 1.00 60.25 215 MET A C 1
ATOM 1694 O O . MET A 1 215 ? 2.239 3.705 30.595 1.00 60.25 215 MET A O 1
ATOM 1698 N N . ASP A 1 216 ? 3.929 2.585 29.595 1.00 71.94 216 ASP A N 1
ATOM 1699 C CA . ASP A 1 216 ? 3.302 1.271 29.563 1.00 71.94 216 ASP A CA 1
ATOM 1700 C C . ASP A 1 216 ? 2.896 0.833 30.981 1.00 71.94 216 ASP A C 1
ATOM 1702 O O . ASP A 1 216 ? 3.547 1.165 31.977 1.00 71.94 216 ASP A O 1
ATOM 1706 N N . LEU A 1 217 ? 1.802 0.071 31.089 1.00 83.12 217 LEU A N 1
ATOM 1707 C CA . LEU A 1 217 ? 1.287 -0.428 32.372 1.00 83.12 217 LEU A CA 1
ATOM 1708 C C . LEU A 1 217 ? 2.371 -1.176 33.172 1.00 83.12 217 LEU A C 1
ATOM 1710 O O . LEU A 1 217 ? 2.413 -1.082 34.398 1.00 83.12 217 LEU A O 1
ATOM 1714 N N . GLU A 1 218 ? 3.262 -1.877 32.468 1.00 81.19 218 GLU A N 1
ATOM 1715 C CA . GLU A 1 218 ? 4.410 -2.586 33.033 1.00 81.19 218 GLU A CA 1
ATOM 1716 C C . GLU A 1 218 ? 5.404 -1.626 33.704 1.00 81.19 218 GLU A C 1
ATOM 1718 O O . GLU A 1 218 ? 5.745 -1.825 34.870 1.00 81.19 218 GLU A O 1
ATOM 1723 N N . ASP A 1 219 ? 5.774 -0.522 33.050 1.00 85.31 219 ASP A N 1
ATOM 1724 C CA . ASP A 1 219 ? 6.681 0.484 33.617 1.00 85.31 219 ASP A CA 1
ATOM 1725 C C . ASP A 1 219 ? 6.068 1.200 34.831 1.00 85.31 219 ASP A C 1
ATOM 1727 O O . ASP A 1 219 ? 6.764 1.483 35.815 1.00 85.31 219 ASP A O 1
ATOM 1731 N N . TRP A 1 220 ? 4.753 1.451 34.815 1.00 86.62 220 TRP A N 1
ATOM 1732 C CA . TRP A 1 220 ? 4.049 1.986 35.985 1.00 86.62 220 TRP A CA 1
ATOM 1733 C C . TRP A 1 220 ? 4.091 1.004 37.167 1.00 86.62 220 TRP A C 1
ATOM 1735 O O . TRP A 1 220 ? 4.349 1.408 38.307 1.00 86.62 220 TRP A O 1
ATOM 1745 N N . MET A 1 221 ? 3.896 -0.294 36.908 1.00 85.94 221 MET A N 1
ATOM 1746 C CA . MET A 1 221 ? 3.989 -1.341 37.930 1.00 85.94 221 MET A CA 1
ATOM 1747 C C . MET A 1 221 ? 5.414 -1.485 38.479 1.00 85.94 221 MET A C 1
ATOM 1749 O O . MET A 1 221 ? 5.583 -1.577 39.698 1.00 85.94 221 MET A O 1
ATOM 1753 N N . VAL A 1 222 ? 6.436 -1.429 37.620 1.00 89.25 222 VAL A N 1
ATOM 1754 C CA . VAL A 1 222 ? 7.854 -1.481 38.017 1.00 89.25 222 VAL A CA 1
ATOM 1755 C C . VAL A 1 222 ? 8.213 -0.290 38.906 1.00 89.25 222 VAL A C 1
ATOM 1757 O O . VAL A 1 222 ? 8.787 -0.462 39.986 1.00 89.25 222 VAL A O 1
ATOM 1760 N N . MET A 1 223 ? 7.817 0.923 38.515 1.00 89.12 223 MET A N 1
ATOM 1761 C CA . MET A 1 223 ? 8.096 2.126 39.300 1.00 89.12 223 MET A CA 1
ATOM 1762 C C . MET A 1 223 ? 7.361 2.116 40.652 1.00 89.12 223 MET A C 1
ATOM 1764 O O . MET A 1 223 ? 7.929 2.521 41.672 1.00 89.12 223 MET A O 1
ATOM 1768 N N . ASN A 1 224 ? 6.127 1.603 40.699 1.00 88.62 224 ASN A N 1
ATOM 1769 C CA . ASN A 1 224 ? 5.371 1.478 41.946 1.00 88.62 224 ASN A CA 1
ATOM 1770 C C . ASN A 1 224 ? 5.966 0.410 42.885 1.00 88.62 224 ASN A C 1
ATOM 1772 O O . ASN A 1 224 ? 6.027 0.634 44.096 1.00 88.62 224 ASN A O 1
ATOM 1776 N N . ALA A 1 225 ? 6.472 -0.704 42.345 1.00 92.19 225 ALA A N 1
ATOM 1777 C CA . ALA A 1 225 ? 7.154 -1.741 43.123 1.00 92.19 225 ALA A CA 1
ATOM 1778 C C . ALA A 1 225 ? 8.453 -1.220 43.765 1.00 92.19 225 ALA A C 1
ATOM 1780 O O . ALA A 1 225 ? 8.670 -1.413 44.963 1.00 92.19 225 ALA A O 1
ATOM 1781 N N . ILE A 1 226 ? 9.275 -0.482 43.007 1.00 94.00 226 ILE A N 1
ATOM 1782 C CA . ILE A 1 226 ? 10.494 0.161 43.532 1.00 94.00 226 ILE A CA 1
ATOM 1783 C C . ILE A 1 226 ? 10.139 1.137 44.658 1.00 94.00 226 ILE A C 1
ATOM 1785 O O . ILE A 1 226 ? 10.762 1.124 45.721 1.00 94.00 226 ILE A O 1
ATOM 1789 N N . ARG A 1 227 ? 9.106 1.963 44.455 1.00 93.06 227 ARG A N 1
ATOM 1790 C CA . ARG A 1 227 ? 8.648 2.940 45.450 1.00 93.06 227 ARG A CA 1
ATOM 1791 C C . ARG A 1 227 ? 8.218 2.272 46.761 1.00 93.06 227 ARG A C 1
ATOM 1793 O O . ARG A 1 227 ? 8.581 2.762 47.829 1.00 93.06 227 ARG A O 1
ATOM 1800 N N . LEU A 1 228 ? 7.460 1.175 46.687 1.00 92.31 228 LEU A N 1
ATOM 1801 C CA . LEU A 1 228 ? 7.024 0.416 47.864 1.00 92.31 228 LEU A CA 1
ATOM 1802 C C . LEU A 1 228 ? 8.208 -0.233 48.589 1.00 92.31 228 LEU A C 1
ATOM 1804 O O . LEU A 1 228 ? 8.301 -0.112 49.807 1.00 92.31 228 LEU A O 1
ATOM 1808 N N . SER A 1 229 ? 9.152 -0.818 47.850 1.00 89.94 229 SER A N 1
ATOM 1809 C CA . SER A 1 229 ? 10.337 -1.456 48.435 1.00 89.94 229 SER A CA 1
ATOM 1810 C C . SER A 1 229 ? 11.262 -0.449 49.139 1.00 89.94 229 SER A C 1
ATOM 1812 O O . SER A 1 229 ? 11.807 -0.727 50.208 1.00 89.94 229 SER A O 1
ATOM 1814 N N . LEU A 1 230 ? 11.395 0.768 48.593 1.00 93.69 230 LEU A N 1
ATOM 1815 C CA . LEU A 1 230 ? 12.146 1.846 49.246 1.00 93.69 230 LEU A CA 1
ATOM 1816 C C . LEU A 1 230 ? 11.451 2.358 50.513 1.00 93.69 230 LEU A C 1
ATOM 1818 O O . LEU A 1 230 ? 12.129 2.627 51.505 1.00 93.69 230 LEU A O 1
ATOM 1822 N N . ALA A 1 231 ? 10.122 2.486 50.496 1.00 91.88 231 ALA A N 1
ATOM 1823 C CA . ALA A 1 231 ? 9.357 2.880 51.677 1.00 91.88 231 ALA A CA 1
ATOM 1824 C C . ALA A 1 231 ? 9.481 1.831 52.795 1.00 91.88 231 ALA A C 1
ATOM 1826 O O . ALA A 1 231 ? 9.792 2.179 53.934 1.00 91.88 231 ALA A O 1
ATOM 1827 N N . GLU A 1 232 ? 9.353 0.550 52.444 1.00 90.88 232 GLU A N 1
ATOM 1828 C CA . GLU A 1 232 ? 9.511 -0.573 53.369 1.00 90.88 232 GLU A CA 1
ATOM 1829 C C . GLU A 1 232 ? 10.922 -0.621 53.976 1.00 90.88 232 GLU A C 1
ATOM 1831 O O . GLU A 1 232 ? 11.062 -0.685 55.197 1.00 90.88 232 GLU A O 1
ATOM 1836 N N . GLN A 1 233 ? 11.981 -0.463 53.171 1.00 90.31 233 GLN A N 1
ATOM 1837 C CA . GLN A 1 233 ? 13.355 -0.395 53.693 1.00 90.31 233 GLN A CA 1
ATOM 1838 C C . GLN A 1 233 ? 13.573 0.769 54.667 1.00 90.31 233 GLN A C 1
ATOM 1840 O O . GLN A 1 233 ? 14.340 0.643 55.630 1.00 90.31 233 GLN A O 1
ATOM 1845 N N . VAL A 1 234 ? 12.959 1.929 54.417 1.00 89.62 234 VAL A N 1
ATOM 1846 C CA . VAL A 1 234 ? 13.060 3.086 55.317 1.00 89.62 234 VAL A CA 1
ATOM 1847 C C . VAL A 1 234 ? 12.364 2.792 56.644 1.00 89.62 234 VAL A C 1
ATOM 1849 O O . VAL A 1 234 ? 12.937 3.078 57.7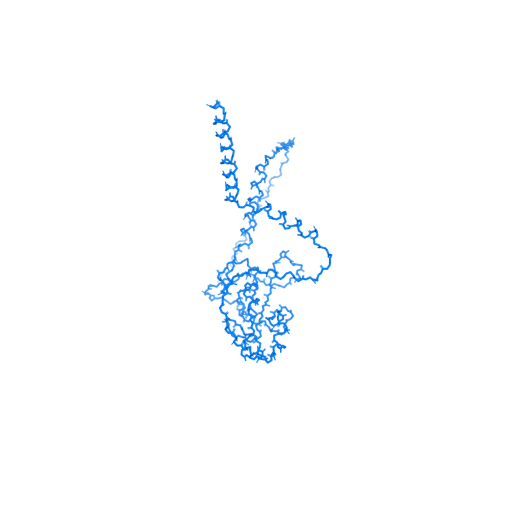02 1.00 89.62 234 VAL A O 1
ATOM 1852 N N . ASP A 1 235 ? 11.184 2.179 56.604 1.00 89.69 235 ASP A N 1
ATOM 1853 C CA . ASP A 1 235 ? 10.431 1.815 57.802 1.00 89.69 235 ASP A CA 1
ATOM 1854 C C . ASP A 1 235 ? 11.124 0.713 58.605 1.00 89.69 235 ASP A C 1
ATOM 1856 O O . ASP A 1 235 ? 11.251 0.838 59.826 1.00 89.69 235 ASP A O 1
ATOM 1860 N N . GLU A 1 236 ? 11.690 -0.301 57.951 1.00 87.94 236 GLU A N 1
ATOM 1861 C CA . GLU A 1 236 ? 12.513 -1.317 58.609 1.00 87.94 236 GLU A CA 1
ATOM 1862 C C . GLU A 1 236 ? 13.745 -0.709 59.281 1.00 87.94 236 GLU A C 1
ATOM 1864 O O . GLU A 1 236 ? 14.058 -1.034 60.431 1.00 87.94 236 GLU A O 1
ATOM 1869 N N . ARG A 1 237 ? 14.440 0.213 58.600 1.00 86.88 237 ARG A N 1
ATOM 1870 C CA . ARG A 1 237 ? 15.586 0.933 59.178 1.00 86.88 237 ARG A CA 1
ATOM 1871 C C . ARG A 1 237 ? 15.167 1.768 60.381 1.00 86.88 237 ARG A C 1
ATOM 1873 O O . ARG A 1 237 ? 15.878 1.787 61.387 1.00 86.88 237 ARG A O 1
ATOM 1880 N N . LYS A 1 238 ? 14.021 2.443 60.308 1.00 90.06 238 LYS A N 1
ATOM 1881 C CA . LYS A 1 238 ? 13.476 3.241 61.413 1.00 90.06 238 LYS A CA 1
ATOM 1882 C C . LYS A 1 238 ? 13.056 2.359 62.587 1.00 90.06 238 LYS A C 1
ATOM 1884 O O . LYS A 1 238 ? 13.341 2.704 63.730 1.00 90.06 238 LYS A O 1
ATOM 1889 N N . ASN A 1 239 ? 12.435 1.214 62.320 1.00 88.62 239 ASN A N 1
ATOM 1890 C CA . ASN A 1 239 ? 12.028 0.257 63.343 1.00 88.62 239 ASN A CA 1
ATOM 1891 C C . ASN A 1 239 ? 13.247 -0.396 64.013 1.00 88.62 239 ASN A C 1
ATOM 1893 O O . ASN A 1 239 ? 13.288 -0.526 65.233 1.00 88.62 239 ASN A O 1
ATOM 1897 N N . ARG A 1 240 ? 14.293 -0.710 63.238 1.00 81.94 240 ARG A N 1
ATOM 1898 C CA . ARG A 1 240 ? 15.578 -1.196 63.761 1.00 81.94 240 ARG A CA 1
ATOM 1899 C C . ARG A 1 240 ? 16.249 -0.166 64.670 1.00 81.94 240 ARG A C 1
ATOM 1901 O O . ARG A 1 240 ? 16.735 -0.535 65.728 1.00 81.94 240 ARG A O 1
ATOM 1908 N N . ARG A 1 241 ? 16.215 1.119 64.299 1.00 82.38 241 ARG A N 1
ATOM 1909 C CA . ARG A 1 241 ? 16.723 2.225 65.134 1.00 82.38 241 ARG A CA 1
ATOM 1910 C C . ARG A 1 241 ? 15.923 2.455 66.417 1.00 82.38 241 ARG A C 1
ATOM 1912 O O . ARG A 1 241 ? 16.472 3.020 67.344 1.00 82.38 241 ARG A O 1
ATOM 1919 N N . ARG A 1 242 ? 14.646 2.064 66.462 1.00 80.00 242 ARG A N 1
ATOM 1920 C CA . ARG A 1 242 ? 13.787 2.179 67.656 1.00 80.00 242 ARG A CA 1
ATOM 1921 C C . ARG A 1 242 ? 13.932 1.010 68.634 1.00 80.00 242 ARG A C 1
ATOM 1923 O O . ARG A 1 242 ? 13.421 1.098 69.741 1.00 80.00 242 ARG A O 1
ATOM 1930 N N . ARG A 1 243 ? 14.538 -0.099 68.201 1.00 73.56 243 ARG A N 1
ATOM 1931 C CA . ARG A 1 243 ? 14.757 -1.309 69.014 1.00 73.56 243 ARG A CA 1
ATOM 1932 C C . ARG A 1 243 ? 16.128 -1.341 69.703 1.00 73.56 243 ARG A C 1
ATOM 1934 O O . ARG A 1 243 ? 16.418 -2.318 70.385 1.00 73.56 243 ARG A O 1
ATOM 1941 N N . ILE A 1 244 ? 16.949 -0.318 69.483 1.00 61.06 244 ILE A N 1
ATOM 1942 C CA . ILE A 1 244 ? 18.222 -0.053 70.168 1.00 61.06 244 ILE A CA 1
ATOM 1943 C C . ILE A 1 244 ? 17.959 1.102 71.128 1.00 61.06 244 ILE A C 1
ATOM 1945 O O . ILE A 1 244 ? 18.451 1.027 72.270 1.00 61.06 244 ILE A O 1
#

InterPro domains:
  IPR001841 Zinc finger, RING-type [PS50089] (63-109)
  IPR039301 Protein Sip5/DA2 [PTHR31315] (53-165)
  IPR060384 Sip5/DA2, N-terminal domain [PF27641] (42-165)

pLDDT: mean 70.58, std 21.82, range [29.91, 97.5]

Organism: Rhizopus stolonifer (NCBI:txid4846)

Radius of gyration: 34.41 Å; chains: 1; bounding box: 112×48×104 Å

Secondary structure (DSSP, 8-state):
------PPP-------PPPP-----------------HHHHHHHHHHHHHHHHHHHTTT-EE-TTT--EE-SS-EEETTT--EE-HHHHHH----TT-TTSPPPPTTT--SS-EEEE---TTT----------------------------TTSTT-EEHHHH-TTGGG----------------------------S--HHHHHHHHHHTTTT--HHHHHHHHHHHHHHHHHHHHHHHHHH--

Sequence (244 aa):
LEDAPIPVPETILILPTPPSLSTMTCRPSLTSKRSKSASAIETYKMERQKERERTLYNNAVECPICFLYYPPHINYSRCCGQPICTECFIQIHRPIETPSVPSSCPFCTQENYGITYEPPQWGEKRKNNNISGTRHTTSGVSESPRRECVSHMSSNVVLADHIRPKLDTSSAPLRPVPRRSSISNLRRVLMTRPNRSASSTAADDMFTNRRQETMDLEDWMVMNAIRLSLAEQVDERKNRRRRI

Foldseek 3Di:
DDDDDDDDDDDPPDDDDDDDDDDDDDDPPDPPPVPQPPVRVVVVVVVVVVVVVCVQQVLWDAAPVPRDTGGPQAKAKLAQRHGHHPVVLLPQADDPVCNVFATADPPPRHGQIWIATDDDPVVDPDDDDDDDDDDDPDDDDDPDPDRDRHDSPDPRIDTSCNSPVCSVPPVPPPDDDDDDDDDDDDDDDDPDDPDDDDDCPVVVVVVVVVVVVDCDPVNVVVVVVVVVVVVVVVVVVVVVVVVD